Protein AF-A0A3R9PFD6-F1 (afdb_monomer_lite)

Sequence (291 aa):
MIKIRYYADDYDKQRHERKIELLNEIYNRHGIPVEITRVDPRHSPLPKFQGSIEEISEENAWKRDFSRNKDLSRNLGEAPSRVFKTRSGNLAISSAVGVVVDGILQWAALYDDGLNFLQRVLDLGESAIKEVYTSREEAKDLHEKVVREFAEAGVIPGNPKFGVIVGELSESELAKYDWDWRNFARRMVEKEIDLVMENPDRDWIIEVKPEFTSDNVEKGLGQLMLYEYLYRIKNPQKKIEKALVFAKVKITGTKFDYGKEESLKQMIEALRYYGINVWLRYGEKQFYKLT

Organism: NCBI:txid2478471

InterPro domains:
  IPR058358 Domain of unknown function DUF8045 [PF26193] (4-111)

Radius of gyration: 23.34 Å; chains: 1; bounding box: 53×50×64 Å

Secondary structure (DSSP, 8-state):
-EEEEEEEPPSSHHHHHHHHHHHHHHHHHH---EEEEESS--SSSPPP-SSEEEE--HHHHIIIIITT-HHHHHHHTS-HHHHSB-TTS-B--TT-EEEEETTEEEEEE-HHHHHHHHHHHHHHTHHHHHTT---HHHHHHHHHHHHHHHHHTTSS-SEEEEEEEE----HHHHTTS-HHHHHHHHHHH-EEEEEEEE-SSEEEEEEEESSB-HHHHHHHHHHHHHHHHHHHHH-TT-EEEEEEEES-B----SS--TTHHHHHHHHHHHHHHTTEEEEEEEETTEEEE--

Foldseek 3Di:
DKAKEAADDAPDPVLRLLLQVLRQLLCVPQVHAYEYEDQDDDDPDDPDHPHYYHYDHLVVCCVQAQPPQPLQCVLVVHHSQVQQADPVGDGNRHQKMFMADPNYTRYIDHDVVNSVLSVVCSVPPCVSVCVRGADPVRLVVLQLQQLVLQVVLPPDDADKDAFDKFFDDDPVRLVVDDPVVSVVVCVVGIDTQGIWGDDPQAIEGEDEDAEPDPVLLVVQLVRQVSRVVRVCVVVVPHHYAYEYEYAYYDDPDPPDPPCPVVVVVVSCVVCVVVRYWYWYDDDRSDIDTPD

Structure (mmCIF, N/CA/C/O backbone):
data_AF-A0A3R9PFD6-F1
#
_entry.id   AF-A0A3R9PFD6-F1
#
loop_
_atom_site.group_PDB
_atom_site.id
_atom_site.type_symbol
_atom_site.label_atom_id
_atom_site.label_alt_id
_atom_site.label_comp_id
_atom_site.label_asym_id
_atom_site.label_entity_id
_atom_site.label_seq_id
_atom_site.pdbx_PDB_ins_code
_atom_site.Cartn_x
_atom_site.Cartn_y
_atom_site.Cartn_z
_atom_site.occupancy
_atom_site.B_iso_or_equiv
_atom_site.auth_seq_id
_atom_site.auth_comp_id
_atom_site.auth_asym_id
_atom_site.auth_atom_id
_atom_site.pdbx_PDB_model_num
ATOM 1 N N . MET A 1 1 ? -3.593 7.466 -18.157 1.00 85.81 1 MET A N 1
ATOM 2 C CA . MET A 1 1 ? -2.733 6.852 -19.192 1.00 85.81 1 MET A CA 1
ATOM 3 C C . MET A 1 1 ? -1.597 6.091 -18.528 1.00 85.81 1 MET A C 1
ATOM 5 O O . MET A 1 1 ? -0.864 6.676 -17.734 1.00 85.81 1 MET A O 1
ATOM 9 N N . ILE A 1 2 ? -1.484 4.798 -18.840 1.00 93.94 2 ILE A N 1
ATOM 10 C CA . ILE A 1 2 ? -0.442 3.891 -18.340 1.00 93.94 2 ILE A CA 1
ATOM 11 C C . ILE A 1 2 ? 0.731 3.898 -19.323 1.00 93.94 2 ILE A C 1
ATOM 13 O O . ILE A 1 2 ? 0.512 3.908 -20.533 1.00 93.94 2 ILE A O 1
ATOM 17 N N . LYS A 1 3 ? 1.963 3.887 -18.812 1.00 96.62 3 LYS A N 1
ATOM 18 C CA . LYS A 1 3 ? 3.180 3.699 -19.606 1.00 96.62 3 LYS A CA 1
ATOM 19 C C . LYS A 1 3 ? 4.290 3.028 -18.811 1.00 96.62 3 LYS A C 1
ATOM 21 O O . LYS A 1 3 ? 4.288 3.059 -17.580 1.00 96.62 3 LYS A O 1
ATOM 26 N N . ILE A 1 4 ? 5.244 2.441 -19.523 1.00 98.06 4 ILE A N 1
ATOM 27 C CA . ILE A 1 4 ? 6.432 1.824 -18.932 1.00 98.06 4 ILE A CA 1
ATOM 28 C C . ILE A 1 4 ? 7.627 2.743 -19.139 1.00 98.06 4 ILE A C 1
ATOM 30 O O . ILE A 1 4 ? 7.921 3.149 -20.261 1.00 98.06 4 ILE A O 1
ATOM 34 N N . ARG A 1 5 ? 8.331 3.051 -18.053 1.00 98.31 5 ARG A N 1
ATOM 35 C CA . ARG A 1 5 ? 9.527 3.890 -18.062 1.00 98.31 5 ARG A CA 1
ATOM 36 C C . ARG A 1 5 ? 10.748 3.068 -17.700 1.00 98.31 5 ARG A C 1
ATOM 38 O O . ARG A 1 5 ? 10.746 2.371 -16.689 1.00 98.31 5 ARG A O 1
ATOM 45 N N . TYR A 1 6 ? 11.808 3.207 -18.479 1.00 98.00 6 TYR A N 1
ATOM 46 C CA . TYR A 1 6 ? 13.117 2.664 -18.151 1.00 98.00 6 TYR A CA 1
ATOM 47 C C . TYR A 1 6 ? 14.089 3.785 -17.775 1.00 98.00 6 TYR A C 1
ATOM 49 O O . TYR A 1 6 ? 14.343 4.693 -18.561 1.00 98.00 6 TYR A O 1
ATOM 57 N N . TYR A 1 7 ? 14.624 3.713 -16.558 1.00 97.62 7 TYR A N 1
ATOM 58 C CA . TYR A 1 7 ? 15.656 4.599 -16.033 1.00 97.62 7 TYR A CA 1
ATOM 59 C C . TYR A 1 7 ? 17.031 4.070 -16.447 1.00 97.62 7 TYR A C 1
ATOM 61 O O . TYR A 1 7 ? 17.607 3.175 -15.823 1.00 97.62 7 TYR A O 1
ATOM 69 N N . ALA A 1 8 ? 17.523 4.600 -17.556 1.00 95.19 8 ALA A N 1
ATOM 70 C CA . ALA A 1 8 ? 18.715 4.140 -18.246 1.00 95.19 8 ALA A CA 1
ATOM 71 C C . ALA A 1 8 ? 19.964 4.954 -17.835 1.00 95.19 8 ALA A C 1
ATOM 73 O O . ALA A 1 8 ? 19.855 6.073 -17.364 1.00 95.19 8 ALA A O 1
ATOM 74 N N . ASP A 1 9 ? 21.183 4.458 -17.969 1.00 93.44 9 ASP A N 1
ATOM 75 C CA . ASP A 1 9 ? 21.528 3.170 -18.551 1.00 93.44 9 A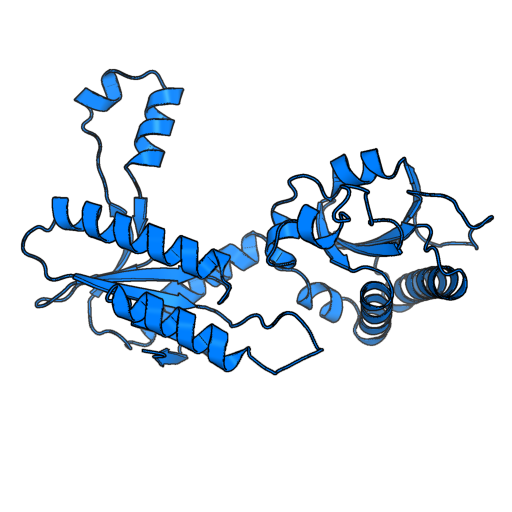SP A CA 1
ATOM 76 C C . ASP A 1 9 ? 21.761 2.111 -17.461 1.00 93.44 9 ASP A C 1
ATOM 78 O O . ASP A 1 9 ? 22.056 2.423 -16.310 1.00 93.44 9 ASP A O 1
ATOM 82 N N . ASP A 1 10 ? 21.617 0.829 -17.800 1.00 92.25 10 ASP A N 1
ATOM 83 C CA . ASP A 1 10 ? 22.028 -0.254 -16.899 1.00 92.25 10 ASP A CA 1
ATOM 84 C C . ASP A 1 10 ? 23.560 -0.343 -16.892 1.00 92.25 10 ASP A C 1
ATOM 86 O O . ASP A 1 10 ? 24.201 -0.068 -17.906 1.00 92.25 10 ASP A O 1
ATOM 90 N N . TYR A 1 11 ? 24.161 -0.758 -15.778 1.00 90.62 11 TYR A N 1
ATOM 91 C CA . TYR A 1 11 ? 25.598 -1.042 -15.744 1.00 90.62 11 TYR A CA 1
ATOM 92 C C . TYR A 1 11 ? 25.959 -2.233 -16.632 1.00 90.62 11 TYR A C 1
ATOM 94 O O . TYR A 1 11 ? 27.004 -2.229 -17.280 1.00 90.62 11 TYR A O 1
ATOM 102 N N . ASP A 1 12 ? 25.087 -3.243 -16.672 1.00 93.12 12 ASP A N 1
ATOM 103 C CA . ASP A 1 12 ? 25.279 -4.404 -17.530 1.00 93.12 12 ASP A CA 1
ATOM 104 C C . ASP A 1 12 ? 24.755 -4.111 -18.939 1.00 93.12 12 ASP A C 1
ATOM 106 O O . ASP A 1 12 ? 23.564 -3.858 -19.138 1.00 93.12 12 ASP A O 1
ATOM 110 N N . LYS A 1 13 ? 25.657 -4.143 -19.924 1.00 92.12 13 LYS A N 1
ATOM 111 C CA . LYS A 1 13 ? 25.336 -3.801 -21.312 1.00 92.12 13 LYS A CA 1
ATOM 112 C C . LYS A 1 13 ? 24.311 -4.759 -21.930 1.00 92.12 13 LYS A C 1
ATOM 114 O O . LYS A 1 13 ? 23.408 -4.299 -22.619 1.00 92.12 13 LYS A O 1
ATOM 119 N N . GLN A 1 14 ? 24.405 -6.062 -21.659 1.00 93.06 14 GLN A N 1
ATOM 120 C CA . GLN A 1 14 ? 23.480 -7.045 -22.236 1.00 93.06 14 GLN A CA 1
ATOM 121 C C . GLN A 1 14 ? 22.067 -6.854 -21.680 1.00 93.06 14 GLN A C 1
ATOM 123 O O . GLN A 1 14 ? 21.091 -6.843 -22.428 1.00 93.06 14 GLN A O 1
ATOM 128 N N . ARG A 1 15 ? 21.943 -6.628 -20.369 1.00 94.94 15 ARG A N 1
ATOM 129 C CA . ARG A 1 15 ? 20.663 -6.318 -19.727 1.00 94.94 15 ARG A CA 1
ATOM 130 C C . ARG A 1 15 ? 20.104 -4.977 -20.190 1.00 94.94 15 ARG A C 1
ATOM 132 O O . ARG A 1 15 ? 18.894 -4.872 -20.379 1.00 94.94 15 ARG A O 1
ATOM 139 N N . HIS A 1 16 ? 20.952 -3.967 -20.380 1.00 95.19 16 HIS A N 1
ATOM 140 C CA . HIS A 1 16 ? 20.553 -2.679 -20.949 1.00 95.19 16 HIS A CA 1
ATOM 141 C C . HIS A 1 16 ? 19.924 -2.851 -22.337 1.00 95.19 16 HIS A C 1
ATOM 143 O O . HIS A 1 16 ? 18.788 -2.428 -22.554 1.00 95.19 16 HIS A O 1
ATOM 149 N N . GLU A 1 17 ? 20.639 -3.513 -23.248 1.00 94.38 17 GLU A N 1
ATOM 150 C CA . GLU A 1 17 ? 20.186 -3.773 -24.618 1.00 94.38 17 GLU A CA 1
ATOM 151 C C . GLU A 1 17 ? 18.885 -4.579 -24.612 1.00 94.38 17 GLU A C 1
ATOM 153 O O . GLU A 1 17 ? 17.902 -4.172 -25.235 1.00 94.38 17 GLU A O 1
ATOM 158 N N . ARG A 1 18 ? 18.815 -5.641 -23.799 1.00 96.19 18 ARG A N 1
ATOM 159 C CA . ARG A 1 18 ? 17.613 -6.472 -23.699 1.00 96.19 18 ARG A CA 1
ATOM 160 C C . ARG A 1 18 ? 16.397 -5.707 -23.172 1.00 96.19 18 ARG A C 1
ATOM 162 O O . ARG A 1 18 ? 15.286 -5.929 -23.648 1.00 96.19 18 ARG A O 1
ATOM 169 N N . LYS A 1 19 ? 16.572 -4.792 -22.211 1.00 96.56 19 LYS A N 1
ATOM 170 C CA . LYS A 1 19 ? 15.473 -3.931 -21.733 1.00 96.56 19 LYS A 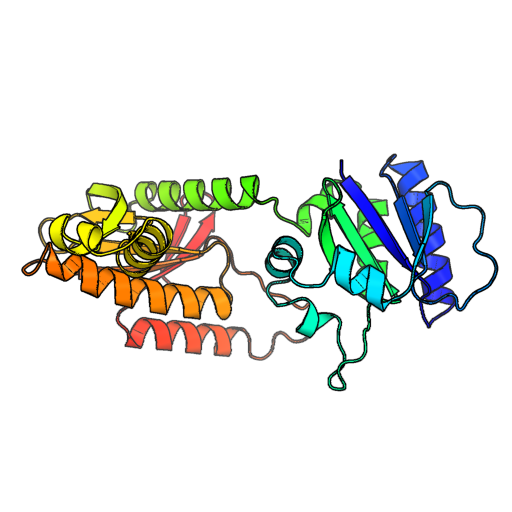CA 1
ATOM 171 C C . LYS A 1 19 ? 14.936 -3.045 -22.855 1.00 96.56 19 LYS A C 1
ATOM 173 O O . LYS A 1 19 ? 13.723 -2.918 -22.989 1.00 96.56 19 LYS A O 1
ATOM 178 N N . ILE A 1 20 ? 15.812 -2.467 -23.675 1.00 95.81 20 ILE A N 1
ATOM 179 C CA . ILE A 1 20 ? 15.406 -1.609 -24.798 1.00 95.81 20 ILE A CA 1
ATOM 180 C C . ILE A 1 20 ? 14.669 -2.413 -25.873 1.00 95.81 20 ILE A C 1
ATOM 182 O O . ILE A 1 20 ? 13.631 -1.966 -26.363 1.00 95.81 20 ILE A O 1
ATOM 186 N N . GLU A 1 21 ? 15.169 -3.604 -26.211 1.00 95.62 21 GLU A N 1
ATOM 187 C CA . GLU A 1 21 ? 14.491 -4.530 -27.125 1.00 95.62 21 GLU A CA 1
ATOM 188 C C . GLU A 1 21 ? 13.075 -4.846 -26.643 1.00 95.62 21 GLU A C 1
ATOM 190 O O . GLU A 1 21 ? 12.112 -4.629 -27.378 1.00 95.62 21 GLU A O 1
ATOM 195 N N . LEU A 1 22 ? 12.937 -5.270 -25.383 1.00 97.75 22 LEU A N 1
ATOM 196 C CA . LEU A 1 22 ? 11.643 -5.617 -24.803 1.00 97.75 22 LEU A CA 1
ATOM 197 C C . LEU A 1 22 ? 10.668 -4.440 -24.805 1.00 97.75 22 LEU A C 1
ATOM 199 O O . LEU A 1 22 ? 9.499 -4.632 -25.120 1.00 97.75 22 LEU A O 1
ATOM 203 N N . LEU A 1 23 ? 11.117 -3.221 -24.500 1.00 97.62 23 LEU A N 1
ATOM 204 C CA . LEU A 1 23 ? 10.249 -2.040 -24.559 1.00 97.62 23 LEU A CA 1
ATOM 205 C C . LEU A 1 23 ? 9.716 -1.795 -25.978 1.00 97.62 23 LEU A C 1
ATOM 207 O O . LEU A 1 23 ? 8.527 -1.529 -26.147 1.00 97.62 23 LEU A O 1
ATOM 211 N N . ASN A 1 24 ? 10.569 -1.915 -26.998 1.00 96.00 24 ASN A N 1
ATOM 212 C CA . ASN A 1 24 ? 10.139 -1.804 -28.392 1.00 96.00 24 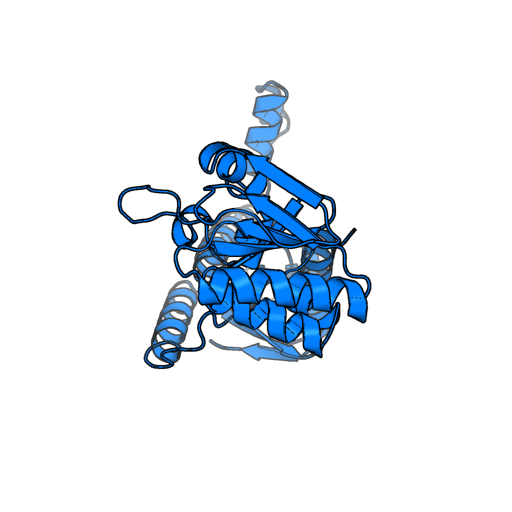ASN A CA 1
ATOM 213 C C . ASN A 1 24 ? 9.158 -2.927 -28.769 1.00 96.00 24 ASN A C 1
ATOM 215 O O . ASN A 1 24 ? 8.144 -2.664 -29.415 1.00 96.00 24 ASN A O 1
ATOM 219 N N . GLU A 1 25 ? 9.430 -4.169 -28.362 1.00 97.06 25 GLU A N 1
ATOM 220 C CA . GLU A 1 25 ? 8.533 -5.304 -28.602 1.00 97.06 25 GLU A CA 1
ATOM 221 C C . GLU A 1 25 ? 7.167 -5.108 -27.923 1.00 97.06 25 GLU A C 1
ATOM 223 O O . GLU A 1 25 ? 6.136 -5.338 -28.554 1.00 97.06 25 GLU A O 1
ATOM 228 N N . ILE A 1 26 ? 7.144 -4.626 -26.676 1.00 97.38 26 ILE A N 1
ATOM 229 C CA . ILE A 1 26 ? 5.921 -4.319 -25.920 1.00 97.38 26 ILE A CA 1
ATOM 230 C C . ILE A 1 26 ? 5.105 -3.237 -26.628 1.00 97.38 26 ILE A C 1
ATOM 232 O O . ILE A 1 26 ? 3.899 -3.409 -26.812 1.00 97.38 26 ILE A O 1
ATOM 236 N N . TYR A 1 27 ? 5.753 -2.151 -27.058 1.00 96.75 27 TYR A N 1
ATOM 237 C CA . TYR A 1 27 ? 5.087 -1.086 -27.804 1.00 96.75 27 TYR A CA 1
ATOM 238 C C . TYR A 1 27 ? 4.464 -1.620 -29.097 1.00 96.75 27 TYR A C 1
ATOM 240 O O . TYR A 1 27 ? 3.284 -1.406 -29.355 1.00 96.75 27 TYR A O 1
ATOM 248 N N . ASN A 1 28 ? 5.234 -2.373 -29.884 1.00 96.19 28 ASN A N 1
ATOM 249 C CA . ASN A 1 28 ? 4.775 -2.893 -31.171 1.00 96.19 28 ASN A CA 1
ATOM 250 C C . ASN A 1 28 ? 3.659 -3.936 -31.028 1.00 96.19 28 ASN A C 1
ATOM 252 O O . ASN A 1 28 ? 2.758 -3.984 -31.862 1.00 96.19 28 ASN A O 1
ATOM 256 N N . ARG A 1 29 ? 3.728 -4.795 -30.004 1.00 96.94 29 ARG A N 1
ATOM 257 C CA . ARG A 1 29 ? 2.778 -5.899 -29.814 1.00 96.94 29 ARG A CA 1
ATOM 258 C C . ARG A 1 29 ? 1.481 -5.449 -29.152 1.00 96.94 29 ARG A C 1
ATOM 260 O O . ARG A 1 29 ? 0.415 -5.892 -29.564 1.00 96.94 29 ARG A O 1
ATOM 267 N N . HIS A 1 30 ? 1.577 -4.603 -28.129 1.00 95.69 30 HIS A N 1
ATOM 268 C CA . HIS A 1 30 ? 0.448 -4.267 -27.256 1.00 95.69 30 HIS A CA 1
ATOM 269 C C . HIS A 1 30 ? 0.005 -2.807 -27.363 1.00 95.69 30 HIS A C 1
ATOM 271 O O . HIS A 1 30 ? -1.002 -2.439 -26.768 1.00 95.69 30 HIS A O 1
ATOM 277 N N . GLY A 1 31 ? 0.750 -1.953 -28.072 1.00 95.31 31 GLY A N 1
ATOM 278 C CA . GLY A 1 31 ? 0.477 -0.513 -28.127 1.00 95.31 31 GLY A CA 1
ATOM 279 C C . GLY A 1 31 ? 0.695 0.209 -26.793 1.00 95.31 31 GLY A C 1
ATOM 280 O O . GLY A 1 31 ? 0.289 1.360 -26.646 1.00 95.31 31 GLY A O 1
ATOM 281 N N . ILE A 1 32 ? 1.319 -0.452 -25.811 1.00 96.06 32 ILE A N 1
ATOM 282 C CA . ILE A 1 32 ? 1.575 0.117 -24.486 1.00 96.06 32 ILE A CA 1
ATOM 283 C C . ILE A 1 32 ? 2.666 1.186 -24.633 1.00 96.06 32 ILE A C 1
ATOM 285 O O . ILE A 1 32 ? 3.761 0.862 -25.102 1.00 96.06 32 ILE A O 1
ATOM 289 N N . PRO A 1 33 ? 2.420 2.449 -24.236 1.00 97.50 33 PRO A N 1
ATOM 290 C CA . PRO A 1 33 ? 3.423 3.497 -24.355 1.00 97.50 33 PRO A CA 1
ATOM 291 C C . PRO A 1 33 ? 4.666 3.190 -23.514 1.00 97.50 33 PRO A C 1
ATOM 293 O O . PRO A 1 33 ? 4.573 2.751 -22.363 1.00 97.50 33 PRO A O 1
ATOM 296 N N . VAL A 1 34 ? 5.835 3.465 -24.086 1.00 97.62 34 VAL A N 1
ATOM 297 C CA . VAL A 1 34 ? 7.139 3.243 -23.457 1.00 97.62 34 VAL A CA 1
ATOM 298 C C . VAL A 1 34 ? 7.978 4.514 -23.503 1.00 97.62 34 VAL A C 1
ATOM 300 O O . VAL A 1 34 ? 7.863 5.311 -24.433 1.00 97.62 34 VAL A O 1
ATOM 303 N N . GLU A 1 35 ? 8.827 4.716 -22.504 1.00 97.12 35 GLU A N 1
ATOM 304 C CA . GLU A 1 35 ? 9.753 5.845 -22.456 1.00 97.12 35 GLU A CA 1
ATOM 305 C C . GLU A 1 35 ? 11.076 5.466 -21.785 1.00 97.12 35 GLU A C 1
ATOM 307 O O . GLU A 1 35 ? 11.131 4.580 -20.928 1.00 97.12 35 GLU A O 1
ATOM 312 N N . ILE A 1 36 ? 12.146 6.153 -22.176 1.00 97.12 36 ILE A N 1
ATOM 313 C CA . ILE A 1 36 ? 13.474 6.016 -21.583 1.00 97.12 36 ILE A CA 1
ATOM 314 C C . ILE A 1 36 ? 13.853 7.348 -20.944 1.00 97.12 36 ILE A C 1
ATOM 316 O O . ILE A 1 36 ? 13.926 8.374 -21.615 1.00 97.12 36 ILE A O 1
ATOM 320 N N . THR A 1 37 ? 14.141 7.310 -19.649 1.00 96.38 37 THR A N 1
ATOM 321 C CA . THR A 1 37 ? 14.746 8.413 -18.907 1.00 96.38 37 THR A CA 1
ATOM 322 C C . THR A 1 37 ? 16.211 8.063 -18.690 1.00 96.38 37 THR A C 1
ATOM 324 O O . THR A 1 37 ? 16.531 7.249 -17.825 1.00 96.38 37 THR A O 1
ATOM 327 N N . ARG A 1 38 ? 17.118 8.643 -19.476 1.00 94.25 38 ARG A N 1
ATOM 328 C CA . ARG A 1 38 ? 18.559 8.440 -19.304 1.00 94.25 38 ARG A CA 1
ATOM 329 C C . ARG A 1 38 ? 19.053 9.293 -18.140 1.00 94.25 38 ARG A C 1
ATOM 331 O O . ARG A 1 38 ? 19.209 10.502 -18.276 1.00 94.25 38 ARG A O 1
ATOM 338 N N . VAL A 1 39 ? 19.235 8.643 -16.996 1.00 93.56 39 VAL A N 1
ATOM 339 C CA . VAL A 1 39 ? 19.708 9.201 -15.726 1.00 93.56 39 VAL A CA 1
ATOM 340 C C . VAL A 1 39 ? 21.223 9.173 -15.560 1.00 93.56 39 VAL A C 1
ATOM 342 O O . VAL A 1 39 ? 21.781 10.026 -14.870 1.00 93.56 39 VAL A O 1
ATOM 345 N N . ASP A 1 40 ? 21.874 8.195 -16.189 1.00 85.88 40 ASP A N 1
ATOM 346 C CA . ASP A 1 40 ? 23.329 8.075 -16.257 1.00 85.88 40 ASP A CA 1
ATOM 347 C C . ASP A 1 40 ? 23.717 7.443 -17.607 1.00 85.88 40 ASP A C 1
ATOM 349 O O . ASP A 1 40 ? 23.662 6.214 -17.750 1.00 85.88 40 ASP A O 1
ATOM 353 N N . PRO A 1 41 ? 24.002 8.267 -18.635 1.00 86.00 41 PRO A N 1
ATOM 354 C CA . PRO A 1 41 ? 24.399 7.799 -19.959 1.00 86.00 41 PRO A CA 1
ATOM 355 C C . PRO A 1 41 ? 25.752 7.076 -19.915 1.00 86.00 41 PRO A C 1
ATOM 357 O O . PRO A 1 41 ? 26.797 7.687 -19.697 1.00 86.00 41 PRO A O 1
ATOM 360 N N . ARG A 1 42 ? 25.743 5.766 -20.169 1.00 86.50 42 ARG A N 1
ATOM 361 C CA . ARG A 1 42 ? 26.939 4.901 -20.146 1.00 86.50 42 ARG A CA 1
ATOM 362 C C . ARG A 1 42 ? 27.179 4.217 -21.481 1.00 86.50 42 ARG A C 1
ATOM 364 O O . ARG A 1 42 ? 28.326 3.994 -21.862 1.00 86.50 42 ARG A O 1
ATOM 371 N N . HIS A 1 43 ? 26.108 3.921 -22.209 1.00 83.56 43 HIS A N 1
ATOM 372 C CA . HIS A 1 43 ? 26.159 3.233 -23.492 1.00 83.56 43 HIS A CA 1
ATOM 373 C C . HIS A 1 43 ? 25.755 4.209 -24.598 1.00 83.56 43 HIS A C 1
ATOM 375 O O . HIS A 1 43 ? 24.773 4.937 -24.483 1.00 83.56 43 HIS A O 1
ATOM 381 N N . SER A 1 44 ? 26.539 4.288 -25.673 1.00 71.06 44 SER A N 1
ATOM 382 C CA . SER A 1 44 ? 26.277 5.204 -26.792 1.00 71.06 44 SER A CA 1
ATOM 383 C C . SER A 1 44 ? 26.308 4.472 -28.132 1.00 71.06 44 SER A C 1
ATOM 385 O O . SER A 1 44 ? 27.208 3.650 -28.320 1.00 71.06 44 SER A O 1
ATOM 387 N N . PRO A 1 45 ? 25.449 4.842 -29.107 1.00 72.75 45 PRO A N 1
ATOM 388 C CA . PRO A 1 45 ? 24.126 5.479 -28.994 1.00 72.75 45 PRO A CA 1
ATOM 389 C C . PRO A 1 45 ? 22.997 4.449 -28.773 1.00 72.75 45 PRO A C 1
ATOM 391 O O . PRO A 1 45 ? 23.147 3.275 -29.111 1.00 72.75 45 PRO A O 1
ATOM 394 N N . LEU A 1 46 ? 21.848 4.891 -28.242 1.00 76.00 46 LEU A N 1
ATOM 395 C CA . LEU A 1 46 ? 20.657 4.037 -28.144 1.00 76.00 46 LEU A CA 1
ATOM 396 C C . LEU A 1 46 ? 20.144 3.663 -29.550 1.00 76.00 46 LEU A C 1
ATOM 398 O O . LEU A 1 46 ? 20.173 4.508 -30.453 1.00 76.00 46 LEU A O 1
ATOM 402 N N . PRO A 1 47 ? 19.656 2.425 -29.759 1.00 74.56 47 PRO A N 1
ATOM 403 C CA . PRO A 1 47 ? 19.054 2.032 -31.027 1.00 74.56 47 PRO A CA 1
ATOM 404 C C . PRO A 1 47 ? 17.763 2.821 -31.285 1.00 74.56 47 PRO A C 1
ATOM 406 O O . PRO A 1 47 ? 17.217 3.476 -30.395 1.00 74.56 47 PRO A O 1
ATOM 409 N N . LYS A 1 48 ? 17.241 2.737 -32.516 1.00 79.50 48 LYS A N 1
ATOM 410 C CA . LYS A 1 48 ? 15.959 3.360 -32.871 1.00 79.50 48 LYS A CA 1
ATOM 411 C C . LYS A 1 48 ? 14.865 2.863 -31.913 1.00 79.50 48 LYS A C 1
ATOM 413 O O . LYS A 1 48 ? 14.559 1.672 -31.871 1.00 79.50 48 LYS A O 1
ATOM 418 N N . PHE A 1 49 ? 14.294 3.787 -31.151 1.00 86.19 49 PHE A N 1
ATOM 419 C CA . PHE A 1 49 ? 13.298 3.528 -30.117 1.00 86.19 49 PHE A CA 1
ATOM 420 C C . PHE A 1 49 ? 11.989 4.220 -30.494 1.00 86.19 49 PHE A C 1
ATOM 422 O O . PHE A 1 49 ? 12.012 5.362 -30.950 1.00 86.19 49 PHE A O 1
ATOM 429 N N . GLN A 1 50 ? 10.864 3.517 -30.356 1.00 86.19 50 GLN A N 1
ATOM 430 C CA . GLN A 1 50 ? 9.548 4.045 -30.752 1.00 86.19 50 GLN A CA 1
ATOM 431 C C . GLN A 1 50 ? 8.942 4.996 -29.709 1.00 86.19 50 GLN A C 1
ATOM 433 O O . GLN A 1 50 ? 8.057 5.786 -30.030 1.00 86.19 50 GLN A O 1
ATOM 438 N N . GLY A 1 51 ? 9.405 4.919 -28.461 1.00 89.06 51 GLY A N 1
ATOM 439 C CA . GLY A 1 51 ? 8.969 5.797 -27.382 1.00 89.06 51 GLY A CA 1
ATOM 440 C C . GLY A 1 51 ? 9.753 7.106 -27.292 1.00 89.06 51 GLY A C 1
ATOM 441 O O . GLY A 1 51 ? 10.636 7.398 -28.098 1.00 89.06 51 GLY A O 1
ATOM 442 N N . SER A 1 52 ? 9.461 7.893 -26.258 1.00 92.19 52 SER A N 1
ATOM 443 C CA . SER A 1 52 ? 10.222 9.108 -25.957 1.00 92.19 52 SER A CA 1
ATOM 444 C C . SER A 1 52 ? 11.511 8.790 -25.205 1.00 92.19 52 SER A C 1
ATOM 446 O O . SER A 1 52 ? 11.524 7.940 -24.314 1.00 92.19 52 SER A O 1
ATOM 448 N N . ILE A 1 53 ? 12.574 9.524 -25.526 1.00 93.81 53 ILE A N 1
ATOM 449 C CA . ILE A 1 53 ? 13.834 9.508 -24.784 1.00 93.81 53 ILE A CA 1
ATOM 450 C C . ILE A 1 53 ? 14.030 10.899 -24.191 1.00 93.81 53 ILE A C 1
ATOM 452 O O . ILE A 1 53 ? 13.980 11.894 -24.912 1.00 93.81 53 ILE A O 1
ATOM 456 N N . GLU A 1 54 ? 14.257 10.962 -22.888 1.00 93.88 54 GLU A N 1
ATOM 457 C CA . GLU A 1 54 ? 14.710 12.168 -22.200 1.00 93.88 54 GLU A CA 1
ATOM 458 C C . GLU A 1 54 ? 16.042 11.889 -21.502 1.00 93.88 54 GLU A C 1
ATOM 460 O O . GLU A 1 54 ? 16.291 10.769 -21.056 1.00 93.88 54 GLU A O 1
ATOM 465 N N . GLU A 1 55 ? 16.885 12.909 -21.381 1.00 94.25 55 GLU A N 1
ATOM 466 C CA . GLU A 1 55 ? 18.086 12.860 -20.549 1.00 94.25 55 GLU A CA 1
ATOM 467 C C . GLU A 1 55 ? 17.907 13.817 -19.370 1.00 94.25 55 GLU A C 1
ATOM 469 O O . GLU A 1 55 ? 17.496 14.967 -19.532 1.00 94.25 55 GLU A O 1
ATOM 474 N N . ILE A 1 56 ? 18.180 13.334 -18.164 1.00 95.19 56 ILE A N 1
ATOM 475 C CA . ILE A 1 56 ? 18.031 14.090 -16.919 1.00 95.19 56 ILE A CA 1
ATOM 476 C C . ILE A 1 56 ? 19.051 13.558 -15.915 1.00 95.19 56 ILE A C 1
ATOM 478 O O . ILE A 1 56 ? 19.446 12.408 -16.005 1.00 95.19 56 ILE A O 1
ATOM 482 N N . SER A 1 57 ? 19.496 14.343 -14.935 1.00 93.88 57 SER A N 1
ATOM 483 C CA . SER A 1 57 ? 20.381 13.787 -13.904 1.00 93.88 57 SER A CA 1
ATOM 484 C C . SER A 1 57 ? 19.649 12.778 -13.011 1.00 93.88 57 SER A C 1
ATOM 486 O O . SER A 1 57 ? 18.455 12.932 -12.728 1.00 93.88 57 SER A O 1
ATOM 488 N N . GLU A 1 58 ? 20.381 11.788 -12.493 1.00 94.19 58 GLU A N 1
ATOM 489 C CA . GLU A 1 58 ? 19.854 10.813 -11.529 1.00 94.19 58 GLU A CA 1
ATOM 490 C C . GLU A 1 58 ? 19.193 11.487 -10.314 1.00 94.19 58 GLU A C 1
ATOM 492 O O . GLU A 1 58 ? 18.115 11.087 -9.874 1.00 94.19 58 GLU A O 1
ATOM 497 N N . GLU A 1 59 ? 19.769 12.585 -9.822 1.00 95.00 59 GLU A N 1
ATOM 498 C CA . GLU A 1 59 ? 19.200 13.349 -8.711 1.00 95.00 59 GLU A CA 1
ATOM 499 C C . GLU A 1 59 ? 17.852 14.002 -9.061 1.00 95.00 59 GLU A C 1
ATOM 501 O O . GLU A 1 59 ? 16.927 14.018 -8.242 1.00 95.00 59 GLU A O 1
ATOM 506 N N . ASN A 1 60 ? 17.712 14.533 -10.274 1.00 96.62 60 ASN A N 1
ATOM 507 C CA . ASN A 1 60 ? 16.473 15.172 -10.701 1.00 96.62 60 ASN A CA 1
ATOM 508 C C . ASN A 1 60 ? 15.382 14.135 -10.999 1.00 96.62 60 ASN A C 1
ATOM 510 O O . ASN A 1 60 ? 14.237 14.342 -10.594 1.00 96.62 60 ASN A O 1
ATOM 514 N N . ALA A 1 61 ? 15.728 12.990 -11.599 1.00 96.62 61 ALA A N 1
ATOM 515 C CA . ALA A 1 61 ? 14.806 11.860 -11.727 1.00 96.62 61 ALA A CA 1
ATOM 516 C C . ALA A 1 61 ? 14.351 11.344 -10.353 1.00 96.62 61 ALA A C 1
ATOM 518 O O . ALA A 1 61 ? 13.157 11.127 -10.134 1.00 96.62 61 ALA A O 1
ATOM 519 N N . TRP A 1 62 ? 15.272 11.236 -9.388 1.00 96.00 62 TRP A N 1
ATOM 520 C CA . TRP A 1 62 ? 14.943 10.889 -8.007 1.00 96.00 62 TRP A CA 1
ATOM 521 C C . TRP A 1 62 ? 13.942 11.868 -7.394 1.00 96.00 62 TRP A C 1
ATOM 523 O O . TRP A 1 62 ? 12.924 11.446 -6.847 1.00 96.00 62 TRP A O 1
ATOM 533 N N . LYS A 1 63 ? 14.213 13.175 -7.477 1.00 94.94 63 LYS A N 1
ATOM 534 C CA . LYS A 1 63 ? 13.329 14.215 -6.928 1.00 94.94 63 LYS A CA 1
ATOM 535 C C . LYS A 1 63 ? 11.944 14.195 -7.573 1.00 94.94 63 LYS A C 1
ATOM 537 O O . LYS A 1 63 ? 10.967 14.367 -6.852 1.00 94.94 63 LYS A O 1
ATOM 542 N N . ARG A 1 64 ? 11.878 13.987 -8.891 1.00 95.94 64 ARG A N 1
ATOM 543 C CA . ARG A 1 64 ? 10.634 13.969 -9.668 1.00 95.94 64 ARG A CA 1
ATOM 544 C C . ARG A 1 64 ? 9.776 12.746 -9.355 1.00 95.94 64 ARG A C 1
ATOM 546 O O . ARG A 1 64 ? 8.589 12.896 -9.091 1.00 95.94 64 ARG A O 1
ATOM 553 N N . ASP A 1 65 ? 10.376 11.556 -9.380 1.00 96.44 65 ASP A N 1
ATOM 554 C CA . ASP A 1 65 ? 9.608 10.310 -9.469 1.00 96.44 65 ASP A CA 1
ATOM 555 C C . ASP A 1 65 ? 9.654 9.448 -8.199 1.00 96.44 65 ASP A C 1
ATOM 557 O O . ASP A 1 65 ? 8.693 8.738 -7.910 1.00 96.44 65 ASP A O 1
ATOM 561 N N . PHE A 1 66 ? 10.743 9.486 -7.426 1.00 96.25 66 PHE A N 1
ATOM 562 C CA . PHE A 1 66 ? 10.964 8.552 -6.310 1.00 96.25 66 PHE A CA 1
ATOM 563 C C . PHE A 1 66 ? 10.803 9.215 -4.939 1.00 96.25 66 PHE A C 1
ATOM 565 O O . PHE A 1 66 ? 10.227 8.644 -4.008 1.00 96.25 66 PHE A O 1
ATOM 572 N N . SER A 1 67 ? 11.323 10.430 -4.787 1.00 91.88 67 SER A N 1
ATOM 573 C CA . SER A 1 67 ? 11.349 11.149 -3.518 1.00 91.88 67 SER A CA 1
ATOM 574 C C . SER A 1 67 ? 9.937 11.473 -3.044 1.00 91.88 67 SER A C 1
ATOM 576 O O . SER A 1 67 ? 9.171 12.128 -3.743 1.00 91.88 67 SER A O 1
ATOM 578 N N . ARG A 1 68 ? 9.594 11.047 -1.820 1.00 85.50 68 ARG A N 1
ATOM 579 C CA . ARG A 1 68 ? 8.282 11.304 -1.188 1.00 85.50 68 ARG A CA 1
ATOM 580 C C . ARG A 1 68 ? 7.082 10.810 -2.016 1.00 85.50 68 ARG A C 1
ATOM 582 O O . ARG A 1 68 ? 5.955 11.244 -1.772 1.00 85.50 68 ARG A O 1
ATOM 589 N N . ASN A 1 69 ? 7.296 9.876 -2.942 1.00 88.50 69 ASN A N 1
ATOM 590 C CA . ASN A 1 69 ? 6.229 9.306 -3.749 1.00 88.50 69 ASN A CA 1
ATOM 591 C C . ASN A 1 69 ? 5.438 8.268 -2.934 1.00 88.50 69 ASN A C 1
ATOM 593 O O . ASN A 1 69 ? 5.871 7.134 -2.738 1.00 88.50 69 ASN A O 1
ATOM 597 N N . LYS A 1 70 ? 4.268 8.677 -2.429 1.00 85.31 70 LYS A N 1
ATOM 598 C CA . LYS A 1 70 ? 3.398 7.832 -1.593 1.00 85.31 70 LYS A CA 1
ATOM 599 C C . LYS A 1 70 ? 2.785 6.659 -2.354 1.00 85.31 70 LYS A C 1
ATOM 601 O O . LYS A 1 70 ? 2.482 5.647 -1.730 1.00 85.31 70 LYS A O 1
ATOM 606 N N . ASP A 1 71 ? 2.563 6.812 -3.654 1.00 87.75 71 ASP A N 1
ATOM 607 C CA . ASP A 1 71 ? 1.983 5.764 -4.488 1.00 87.75 71 ASP A CA 1
ATOM 608 C C . ASP A 1 71 ? 3.008 4.656 -4.728 1.00 87.75 71 ASP A C 1
ATOM 610 O O . ASP A 1 71 ? 2.735 3.494 -4.430 1.00 87.75 71 ASP A O 1
ATOM 614 N N . LEU A 1 72 ? 4.236 5.039 -5.082 1.00 90.38 72 LEU A N 1
ATOM 615 C CA . LEU A 1 72 ? 5.364 4.118 -5.151 1.00 90.38 72 LEU A CA 1
ATOM 616 C C . LEU A 1 72 ? 5.610 3.411 -3.808 1.00 90.38 72 LEU A C 1
ATOM 618 O O . LEU A 1 72 ? 5.687 2.187 -3.778 1.00 90.38 72 LEU A O 1
ATOM 622 N N . SER A 1 73 ? 5.660 4.145 -2.686 1.00 84.25 73 SER A N 1
ATOM 623 C CA . SER A 1 73 ? 5.840 3.536 -1.354 1.00 84.25 73 SER A CA 1
ATOM 624 C C . SER A 1 73 ? 4.784 2.472 -1.045 1.00 84.25 73 SER A C 1
ATOM 626 O O . SER A 1 73 ? 5.103 1.409 -0.518 1.00 84.25 73 SER A O 1
ATOM 628 N N . ARG A 1 74 ? 3.515 2.749 -1.374 1.00 83.25 74 ARG A N 1
ATOM 629 C CA . ARG A 1 74 ? 2.399 1.822 -1.142 1.00 83.25 74 ARG A CA 1
ATOM 630 C C . ARG A 1 74 ? 2.582 0.537 -1.942 1.00 83.25 74 ARG A C 1
ATOM 632 O O . ARG A 1 74 ? 2.466 -0.550 -1.388 1.00 83.25 74 ARG A O 1
ATOM 639 N N . ASN A 1 75 ? 2.893 0.665 -3.228 1.00 81.62 75 ASN A N 1
ATOM 640 C CA . ASN A 1 75 ? 2.990 -0.484 -4.123 1.00 81.62 75 ASN A CA 1
ATOM 641 C C . ASN A 1 75 ? 4.280 -1.292 -3.910 1.00 81.62 75 ASN A C 1
ATOM 643 O O . ASN A 1 75 ? 4.289 -2.497 -4.160 1.00 81.62 75 ASN A O 1
ATOM 647 N N . LEU A 1 76 ? 5.340 -0.684 -3.369 1.00 81.62 76 LEU A N 1
ATOM 648 C CA . LEU A 1 76 ? 6.534 -1.405 -2.910 1.00 81.62 76 LEU A CA 1
ATOM 649 C C . LEU A 1 76 ? 6.313 -2.096 -1.558 1.00 81.62 76 LEU A C 1
ATOM 651 O O . LEU A 1 76 ? 6.806 -3.199 -1.351 1.00 81.62 76 LEU A O 1
ATOM 655 N N . GLY A 1 77 ? 5.531 -1.488 -0.661 1.00 74.38 77 GLY A N 1
ATOM 656 C CA . GLY A 1 77 ? 5.387 -1.921 0.735 1.00 74.38 77 GLY A CA 1
ATOM 657 C C . GLY A 1 77 ? 6.446 -1.329 1.676 1.00 74.38 77 GLY A C 1
ATOM 658 O O . GLY A 1 77 ? 6.441 -1.612 2.870 1.00 74.38 77 GLY A O 1
ATOM 659 N N . GLU A 1 78 ? 7.337 -0.480 1.163 1.00 81.19 78 GLU A N 1
ATOM 660 C CA . GLU A 1 78 ? 8.369 0.219 1.924 1.00 81.19 78 GLU A CA 1
ATOM 661 C C . GLU A 1 78 ? 8.750 1.547 1.249 1.00 81.19 78 GLU A C 1
ATOM 663 O O . GLU A 1 78 ? 8.357 1.835 0.119 1.00 81.19 78 GLU A O 1
ATOM 668 N N . ALA A 1 79 ? 9.511 2.392 1.948 1.00 82.12 79 ALA A N 1
ATOM 669 C CA . ALA A 1 79 ? 9.926 3.681 1.402 1.00 82.12 79 ALA A CA 1
ATOM 670 C C . ALA A 1 79 ? 10.892 3.503 0.208 1.00 82.12 79 ALA A C 1
ATOM 672 O O . ALA A 1 79 ? 11.861 2.753 0.338 1.00 82.12 79 ALA A O 1
ATOM 673 N N . PRO A 1 80 ? 10.752 4.274 -0.892 1.00 88.75 80 PRO A N 1
ATOM 674 C CA . PRO A 1 80 ? 11.656 4.213 -2.042 1.00 88.75 80 PRO A CA 1
ATOM 675 C C . PRO A 1 80 ? 13.132 4.362 -1.668 1.00 88.75 80 PRO A C 1
ATOM 677 O O . PRO A 1 80 ? 13.994 3.758 -2.290 1.00 88.75 80 PRO A O 1
ATOM 680 N N . SER A 1 81 ? 13.451 5.126 -0.618 1.00 88.94 81 SER A N 1
ATOM 681 C CA . SER A 1 81 ? 14.829 5.276 -0.136 1.00 88.94 81 SER A CA 1
ATOM 682 C C . SER A 1 81 ? 15.440 3.993 0.419 1.00 88.94 81 SER A C 1
ATOM 684 O O . SER A 1 81 ? 16.657 3.907 0.464 1.00 88.94 81 SER A O 1
ATOM 686 N N . ARG A 1 82 ? 14.640 3.023 0.872 1.00 86.44 82 ARG A N 1
ATOM 687 C CA . ARG A 1 82 ? 15.146 1.718 1.318 1.00 86.44 82 ARG A CA 1
ATOM 688 C C . ARG A 1 82 ? 15.453 0.788 0.147 1.00 86.44 82 ARG A C 1
ATOM 690 O O . ARG A 1 82 ? 16.401 0.020 0.231 1.00 86.44 82 ARG A O 1
ATOM 697 N N . VAL A 1 83 ? 14.697 0.916 -0.943 1.00 88.56 83 VAL A N 1
ATOM 698 C CA . VAL A 1 83 ? 14.825 0.066 -2.138 1.00 88.56 83 VAL A CA 1
ATOM 699 C C . VAL A 1 83 ? 15.883 0.598 -3.106 1.00 88.56 83 VAL A C 1
ATOM 701 O O . VAL A 1 83 ? 16.657 -0.164 -3.672 1.00 88.56 83 VAL A O 1
ATOM 704 N N . PHE A 1 84 ? 15.932 1.918 -3.288 1.00 93.62 84 PHE A N 1
ATOM 705 C CA . PHE A 1 84 ? 16.664 2.571 -4.377 1.00 93.62 84 PHE A CA 1
ATOM 706 C C . PHE A 1 84 ? 17.795 3.490 -3.898 1.00 93.62 84 PHE A C 1
ATOM 708 O O . PHE A 1 84 ? 18.316 4.289 -4.680 1.00 93.62 84 PHE A O 1
ATOM 715 N N . LYS A 1 85 ? 18.183 3.410 -2.618 1.00 91.94 85 LYS A N 1
ATOM 716 C CA . LYS A 1 85 ? 19.439 3.998 -2.140 1.00 91.94 85 LYS A CA 1
ATOM 717 C C . LYS A 1 85 ? 20.335 2.944 -1.521 1.00 91.94 85 LYS A C 1
ATOM 719 O O . LYS A 1 85 ? 19.882 2.065 -0.793 1.00 91.94 85 LYS A O 1
ATOM 724 N N . THR A 1 86 ? 21.632 3.079 -1.761 1.00 86.31 86 THR A N 1
ATOM 725 C CA . THR A 1 86 ? 22.641 2.295 -1.051 1.00 86.31 86 THR A CA 1
ATOM 726 C C . THR A 1 86 ? 22.708 2.718 0.419 1.00 86.31 86 THR A C 1
ATOM 728 O O . THR A 1 86 ? 22.265 3.804 0.802 1.00 86.31 86 THR A O 1
ATOM 731 N N . ARG A 1 87 ? 23.357 1.901 1.258 1.00 78.31 87 ARG A N 1
ATOM 732 C CA . ARG A 1 87 ? 23.640 2.264 2.661 1.00 78.31 87 ARG A CA 1
ATOM 733 C C . ARG A 1 87 ? 24.452 3.559 2.796 1.00 78.31 87 ARG A C 1
ATOM 735 O O . ARG A 1 87 ? 24.294 4.261 3.785 1.00 78.31 87 ARG A O 1
ATOM 742 N N . SER A 1 88 ? 25.293 3.876 1.809 1.00 83.12 88 SER A N 1
ATOM 743 C CA . SER A 1 88 ? 26.066 5.124 1.747 1.00 83.12 88 SER A CA 1
ATOM 744 C C . SER A 1 88 ? 25.254 6.328 1.253 1.00 83.12 88 SER A C 1
ATOM 746 O O . SER A 1 88 ? 25.781 7.434 1.213 1.00 83.12 88 SER A O 1
ATOM 748 N N . GLY A 1 89 ? 23.982 6.135 0.883 1.00 82.12 89 GLY A N 1
ATOM 749 C CA . GLY A 1 89 ? 23.080 7.193 0.429 1.00 82.12 89 GLY A CA 1
ATOM 750 C C . GLY A 1 89 ? 23.096 7.459 -1.077 1.00 82.12 89 GLY A C 1
ATOM 751 O O . GLY A 1 89 ? 22.345 8.329 -1.527 1.00 82.12 89 GLY A O 1
ATOM 752 N N . ASN A 1 90 ? 23.888 6.706 -1.848 1.00 89.44 90 ASN A N 1
ATOM 753 C CA . ASN A 1 90 ? 23.949 6.838 -3.304 1.00 89.44 90 ASN A CA 1
ATOM 754 C C . ASN A 1 90 ? 22.651 6.338 -3.935 1.00 89.44 90 ASN A C 1
ATOM 756 O O . ASN A 1 90 ? 22.059 5.365 -3.461 1.00 89.44 90 ASN A O 1
ATOM 760 N N . LEU A 1 91 ? 22.221 7.007 -5.000 1.00 91.62 91 LEU A N 1
ATOM 761 C CA . LEU A 1 91 ? 21.058 6.602 -5.773 1.00 91.62 91 LEU A CA 1
ATOM 762 C C . LEU A 1 91 ? 21.396 5.343 -6.575 1.00 91.62 91 LEU A C 1
ATOM 764 O O . LEU A 1 91 ? 22.496 5.196 -7.098 1.00 91.62 91 LEU A O 1
ATOM 768 N N . ALA A 1 92 ? 20.455 4.410 -6.605 1.00 89.56 92 ALA A N 1
ATOM 769 C CA . ALA A 1 92 ? 20.536 3.188 -7.385 1.00 89.56 92 ALA A CA 1
ATOM 770 C C . ALA A 1 92 ? 19.266 3.079 -8.230 1.00 89.56 92 ALA A C 1
ATOM 772 O O . ALA A 1 92 ? 18.524 2.111 -8.101 1.00 89.56 92 ALA A O 1
ATOM 773 N N . ILE A 1 93 ? 18.964 4.119 -9.017 1.00 94.31 93 ILE A N 1
ATOM 774 C CA . ILE A 1 93 ? 17.789 4.126 -9.905 1.00 94.31 93 ILE A CA 1
ATOM 775 C C . ILE A 1 93 ? 18.168 3.871 -11.360 1.00 94.31 93 ILE A C 1
ATOM 777 O O . ILE A 1 93 ? 17.316 3.446 -12.136 1.00 94.31 93 ILE A O 1
ATOM 781 N N . SER A 1 94 ? 19.436 4.065 -11.735 1.00 92.50 94 SER A N 1
ATOM 782 C CA . SER A 1 94 ? 19.935 3.536 -13.005 1.00 92.50 94 SER A CA 1
ATOM 783 C C . SER A 1 94 ? 19.718 2.016 -13.048 1.00 92.50 94 SER A C 1
ATOM 785 O O . SER A 1 94 ? 19.997 1.334 -12.065 1.00 92.50 94 SER A O 1
ATOM 787 N N . SER A 1 95 ? 19.182 1.493 -14.158 1.00 93.38 95 SER A N 1
ATOM 788 C CA . SER A 1 95 ? 18.626 0.133 -14.331 1.00 93.38 95 SER A CA 1
ATOM 789 C C . SER A 1 95 ? 17.127 -0.024 -14.022 1.00 93.38 95 SER A C 1
ATOM 791 O O . SER A 1 95 ? 16.534 -1.011 -14.476 1.00 93.38 95 SER A O 1
ATOM 793 N N . ALA A 1 96 ? 16.481 0.896 -13.299 1.00 97.12 96 ALA A N 1
ATOM 794 C CA . ALA A 1 96 ? 15.098 0.694 -12.868 1.00 97.12 96 ALA A CA 1
ATOM 795 C C . ALA A 1 96 ? 14.116 0.659 -14.046 1.00 97.12 96 ALA A C 1
ATOM 797 O O . ALA A 1 96 ? 14.164 1.499 -14.939 1.00 97.12 96 ALA A O 1
ATOM 798 N N . VAL A 1 97 ? 13.177 -0.280 -14.018 1.00 98.31 97 VAL A N 1
ATOM 799 C CA . VAL A 1 97 ? 11.988 -0.279 -14.876 1.00 98.31 97 VAL A CA 1
ATOM 800 C C . VAL A 1 97 ? 10.792 0.033 -13.996 1.00 98.31 97 VAL A C 1
ATOM 802 O O . VAL A 1 97 ? 10.653 -0.560 -12.928 1.00 98.31 97 VAL A O 1
ATOM 805 N N . GLY A 1 98 ? 9.939 0.954 -14.429 1.00 97.81 98 GLY A N 1
ATOM 806 C CA . GLY A 1 98 ? 8.786 1.401 -13.668 1.00 97.81 98 GLY A CA 1
ATOM 807 C C . GLY A 1 98 ? 7.500 1.494 -14.473 1.00 97.81 98 GLY A C 1
ATOM 808 O O . GLY A 1 98 ? 7.507 1.671 -15.689 1.00 97.81 98 GLY A O 1
ATOM 809 N N . VAL A 1 99 ? 6.386 1.401 -13.754 1.00 97.81 99 VAL A N 1
ATOM 810 C CA . VAL A 1 99 ? 5.036 1.653 -14.259 1.00 97.81 99 VAL A CA 1
ATOM 811 C C . VAL A 1 99 ? 4.639 3.067 -13.869 1.00 97.81 99 VAL A C 1
ATOM 813 O O . VAL A 1 99 ? 4.622 3.409 -12.686 1.00 97.81 99 VAL A O 1
ATOM 816 N N . VAL A 1 100 ? 4.298 3.883 -14.860 1.00 97.00 100 VAL A N 1
ATOM 817 C CA . VAL A 1 100 ? 3.849 5.263 -14.681 1.00 97.00 100 VAL A CA 1
ATOM 818 C C . VAL A 1 100 ? 2.383 5.350 -15.080 1.00 97.00 100 VAL A C 1
ATOM 820 O O . VAL A 1 100 ? 2.010 4.975 -16.189 1.00 97.00 100 VAL A O 1
ATOM 823 N N . VAL A 1 101 ? 1.549 5.868 -14.183 1.00 93.75 101 VAL A N 1
ATOM 824 C CA . VAL A 1 101 ? 0.107 6.027 -14.398 1.00 93.75 101 VAL A CA 1
ATOM 825 C C . VAL A 1 101 ? -0.246 7.480 -14.152 1.00 93.75 101 VAL A C 1
ATOM 827 O O . VAL A 1 101 ? 0.066 8.022 -13.093 1.00 93.75 101 VAL A O 1
ATOM 830 N N . ASP A 1 102 ? -0.821 8.122 -15.168 1.00 91.06 102 ASP A N 1
ATOM 831 C CA . ASP A 1 102 ? -1.196 9.544 -15.141 1.00 91.06 102 ASP A CA 1
ATOM 832 C C . ASP A 1 102 ? -0.033 10.458 -14.732 1.00 91.06 102 ASP A C 1
ATOM 834 O O . ASP A 1 102 ? -0.175 11.419 -13.983 1.00 91.06 102 ASP A O 1
ATOM 838 N N . GLY A 1 103 ? 1.161 10.125 -15.232 1.00 92.44 103 GLY A N 1
ATOM 839 C CA . GLY A 1 103 ? 2.394 10.871 -14.974 1.00 92.44 103 GLY A CA 1
ATOM 840 C C . GLY A 1 103 ? 3.068 10.560 -13.636 1.00 92.44 103 GLY A C 1
ATOM 841 O O . GLY A 1 103 ? 4.177 11.035 -13.411 1.00 92.44 103 GLY A O 1
ATOM 842 N N . ILE A 1 104 ? 2.461 9.736 -12.779 1.00 94.50 104 ILE A N 1
ATOM 843 C CA . ILE A 1 104 ? 2.997 9.373 -11.464 1.00 94.50 104 ILE A CA 1
ATOM 844 C C . ILE A 1 104 ? 3.621 7.980 -11.532 1.00 94.50 104 ILE A C 1
ATOM 846 O O . ILE A 1 104 ? 2.977 7.026 -11.968 1.00 94.50 104 ILE A O 1
ATOM 850 N N . LEU A 1 105 ? 4.866 7.840 -11.071 1.00 96.75 105 LEU A N 1
ATOM 851 C CA . LEU A 1 105 ? 5.510 6.534 -10.924 1.00 96.75 105 LEU A CA 1
ATOM 852 C C . LEU A 1 105 ? 4.782 5.724 -9.837 1.00 96.75 105 LEU A C 1
ATOM 854 O O . LEU A 1 105 ? 4.794 6.101 -8.668 1.00 96.75 105 LEU A O 1
ATOM 858 N N . GLN A 1 106 ? 4.135 4.628 -10.222 1.00 94.81 106 GLN A N 1
ATOM 859 C CA . GLN A 1 106 ? 3.338 3.789 -9.326 1.00 94.81 106 GLN A CA 1
ATOM 860 C C . GLN A 1 106 ? 4.128 2.606 -8.779 1.00 94.81 106 GLN A C 1
ATOM 862 O O . GLN A 1 106 ? 3.923 2.216 -7.637 1.00 94.81 106 GLN A O 1
ATOM 867 N N . TRP A 1 107 ? 5.021 2.029 -9.574 1.00 96.25 107 TRP A N 1
ATOM 868 C CA . TRP A 1 107 ? 5.818 0.863 -9.198 1.00 96.25 107 TRP A CA 1
ATOM 869 C C . TRP A 1 107 ? 7.152 0.893 -9.937 1.00 96.25 107 TRP A C 1
ATOM 871 O O . TRP A 1 107 ? 7.217 1.443 -11.036 1.00 96.25 107 TRP A O 1
ATOM 881 N N . ALA A 1 108 ? 8.205 0.314 -9.359 1.00 96.94 108 ALA A N 1
ATOM 882 C CA . ALA A 1 108 ? 9.482 0.131 -10.037 1.00 96.94 108 ALA A CA 1
ATOM 883 C C . ALA A 1 108 ? 10.272 -1.054 -9.470 1.00 96.94 108 ALA A C 1
ATOM 885 O O . ALA A 1 108 ? 10.138 -1.383 -8.292 1.00 96.94 108 ALA A O 1
ATOM 886 N N . ALA A 1 109 ? 11.141 -1.638 -10.294 1.00 93.44 109 ALA A N 1
ATOM 887 C CA . ALA A 1 109 ? 12.092 -2.672 -9.894 1.00 93.44 109 ALA A CA 1
ATOM 888 C C . ALA A 1 109 ? 13.433 -2.528 -10.626 1.00 93.44 109 ALA A C 1
ATOM 890 O O . ALA A 1 109 ? 13.498 -2.017 -11.746 1.00 93.44 109 ALA A O 1
ATOM 891 N N . LEU A 1 110 ? 14.510 -2.983 -9.982 1.00 93.38 110 LEU A N 1
ATOM 892 C CA . LEU A 1 110 ? 15.878 -2.889 -10.495 1.00 93.38 110 LEU A CA 1
ATOM 893 C C . LEU A 1 110 ? 16.312 -4.151 -11.237 1.00 93.38 110 LEU A C 1
ATOM 895 O O . LEU A 1 110 ? 15.735 -5.221 -11.061 1.00 93.38 110 LEU A O 1
ATOM 899 N N . TYR A 1 111 ? 17.377 -4.016 -12.032 1.00 92.44 111 TYR A N 1
ATOM 900 C CA . TYR A 1 111 ? 18.158 -5.134 -12.560 1.00 92.44 111 TYR A CA 1
ATOM 901 C C . TYR A 1 111 ? 17.283 -6.199 -13.233 1.00 92.44 111 TYR A C 1
ATOM 903 O O . TYR A 1 111 ? 16.532 -5.869 -14.159 1.00 92.44 111 TYR A O 1
ATOM 911 N N . ASP A 1 112 ? 17.403 -7.446 -12.786 1.00 90.38 112 ASP A N 1
ATOM 912 C CA . ASP A 1 112 ? 16.727 -8.604 -13.354 1.00 90.38 112 ASP A CA 1
ATOM 913 C C . ASP A 1 112 ? 15.236 -8.617 -13.006 1.00 90.38 112 ASP A C 1
ATOM 915 O O . ASP A 1 112 ? 14.441 -9.073 -13.816 1.00 90.38 112 ASP A O 1
ATOM 919 N N . ASP A 1 113 ? 14.817 -8.046 -11.873 1.00 89.19 113 ASP A N 1
ATOM 920 C CA . ASP A 1 113 ? 13.393 -7.941 -11.530 1.00 89.19 113 ASP A CA 1
ATOM 921 C C . ASP A 1 113 ? 12.662 -7.011 -12.505 1.00 89.19 113 ASP A C 1
ATOM 923 O O . ASP A 1 113 ? 11.577 -7.334 -12.992 1.00 89.19 113 ASP A O 1
ATOM 927 N N . GLY A 1 114 ? 13.292 -5.887 -12.863 1.00 94.56 114 GLY A N 1
ATOM 928 C CA . GLY A 1 114 ? 12.788 -4.999 -13.911 1.00 94.56 114 GLY A CA 1
ATOM 929 C C . GLY A 1 114 ? 12.759 -5.673 -15.287 1.00 94.56 114 GLY A C 1
ATOM 930 O O . GLY A 1 114 ? 11.802 -5.500 -16.038 1.00 94.56 114 GLY A O 1
ATOM 931 N N . LEU A 1 115 ? 13.775 -6.481 -15.612 1.00 95.38 115 LEU A N 1
ATOM 932 C CA . LEU A 1 115 ? 13.825 -7.240 -16.866 1.00 95.38 115 LEU A CA 1
ATOM 933 C C . LEU A 1 115 ? 12.725 -8.314 -16.936 1.00 95.38 115 LEU A C 1
ATOM 935 O O . LEU A 1 115 ? 11.999 -8.399 -17.925 1.00 95.38 115 LEU A O 1
ATOM 939 N N . ASN A 1 116 ? 12.571 -9.097 -15.869 1.00 91.62 116 ASN A N 1
ATOM 940 C CA . ASN A 1 116 ? 11.548 -10.130 -15.741 1.00 91.62 116 ASN A CA 1
ATOM 941 C C . ASN A 1 116 ? 10.145 -9.524 -15.825 1.00 91.62 116 ASN A C 1
ATOM 943 O O . ASN A 1 116 ? 9.259 -10.102 -16.451 1.00 91.62 116 ASN A O 1
ATOM 947 N N . PHE A 1 117 ? 9.941 -8.339 -15.243 1.00 95.75 117 PHE A N 1
ATOM 948 C CA . PHE A 1 117 ? 8.690 -7.604 -15.385 1.00 95.75 117 PHE A CA 1
ATOM 949 C C . PHE A 1 117 ? 8.388 -7.244 -16.847 1.00 95.75 117 PHE A C 1
ATOM 951 O O . PHE A 1 117 ? 7.281 -7.510 -17.309 1.00 95.75 117 PHE A O 1
ATOM 958 N N . LEU A 1 118 ? 9.362 -6.712 -17.597 1.00 97.94 118 LEU A N 1
ATOM 959 C CA . LEU A 1 118 ? 9.177 -6.427 -19.027 1.00 97.94 118 LEU A CA 1
ATOM 960 C C . LEU A 1 118 ? 8.817 -7.689 -19.818 1.00 97.94 118 LEU A C 1
ATOM 962 O O . LEU A 1 118 ? 7.902 -7.651 -20.635 1.00 97.94 118 LEU A O 1
ATOM 966 N N . GLN A 1 119 ? 9.483 -8.815 -19.548 1.00 95.75 119 GLN A N 1
ATOM 967 C CA . GLN A 1 119 ? 9.158 -10.083 -20.203 1.00 95.75 119 GLN A CA 1
ATOM 968 C C . GLN A 1 119 ? 7.708 -10.504 -19.914 1.00 95.75 119 GLN A C 1
ATOM 970 O O . GLN A 1 119 ? 6.962 -10.829 -20.833 1.00 95.75 119 GLN A O 1
ATOM 975 N N . ARG A 1 120 ? 7.261 -10.398 -18.657 1.00 92.25 120 ARG A N 1
ATOM 976 C CA . ARG A 1 120 ? 5.866 -10.688 -18.288 1.00 92.25 120 ARG A CA 1
ATOM 977 C C . ARG A 1 120 ? 4.870 -9.758 -18.979 1.00 92.25 120 ARG A C 1
ATOM 979 O O . ARG A 1 120 ? 3.809 -10.219 -19.387 1.00 92.25 120 ARG A O 1
ATOM 986 N N . VAL A 1 121 ? 5.190 -8.473 -19.134 1.00 94.31 121 VAL A N 1
ATOM 987 C CA . VAL A 1 121 ? 4.342 -7.531 -19.887 1.00 94.31 121 VAL A CA 1
ATOM 988 C C . VAL A 1 121 ? 4.294 -7.910 -21.365 1.00 94.31 121 VAL A C 1
ATOM 990 O O . VAL A 1 121 ? 3.229 -7.860 -21.974 1.00 94.31 121 VAL A O 1
ATOM 993 N N . LEU A 1 122 ? 5.416 -8.312 -21.960 1.00 95.81 122 LEU A N 1
ATOM 994 C CA . LEU A 1 122 ? 5.438 -8.767 -23.348 1.00 95.81 122 LEU A CA 1
ATOM 995 C C . LEU A 1 122 ? 4.519 -9.982 -23.567 1.00 95.81 122 LEU A C 1
ATOM 997 O O . LEU A 1 122 ? 3.884 -10.081 -24.622 1.00 95.81 122 LEU A O 1
ATOM 1001 N N . ASP A 1 123 ? 4.415 -10.859 -22.572 1.00 83.38 123 ASP A N 1
ATOM 1002 C CA . ASP A 1 123 ? 3.606 -12.077 -22.638 1.00 83.38 123 ASP A CA 1
ATOM 1003 C C . ASP A 1 123 ? 2.121 -11.828 -22.310 1.00 83.38 123 ASP A C 1
ATOM 1005 O O . ASP A 1 123 ? 1.244 -12.402 -22.954 1.00 83.38 123 ASP A O 1
ATOM 1009 N N . LEU A 1 124 ? 1.822 -10.961 -21.334 1.00 80.81 124 LEU A N 1
ATOM 1010 C CA . LEU A 1 124 ? 0.478 -10.800 -20.749 1.00 80.81 124 LEU A CA 1
ATOM 1011 C C . LEU A 1 124 ? -0.172 -9.425 -20.995 1.00 80.81 124 LEU A C 1
ATOM 1013 O O . LEU A 1 124 ? -1.325 -9.212 -20.614 1.00 80.81 124 LEU A O 1
ATOM 1017 N N . GLY A 1 125 ? 0.550 -8.478 -21.595 1.00 90.44 125 GLY A N 1
ATOM 1018 C CA . GLY A 1 125 ? 0.079 -7.119 -21.857 1.00 90.44 125 GLY A CA 1
ATOM 1019 C C . GLY A 1 125 ? -0.242 -6.334 -20.580 1.00 90.44 125 GLY A C 1
ATOM 1020 O O . GLY A 1 125 ? 0.455 -6.430 -19.566 1.00 90.44 125 GLY A O 1
ATOM 1021 N N . GLU A 1 126 ? -1.321 -5.546 -20.621 1.00 90.38 126 GLU A N 1
ATOM 1022 C CA . GLU A 1 126 ? -1.741 -4.689 -19.501 1.00 90.38 126 GLU A CA 1
ATOM 1023 C C . GLU A 1 126 ? -2.059 -5.453 -18.209 1.00 90.38 126 GLU A C 1
ATOM 1025 O O . GLU A 1 126 ? -1.948 -4.877 -17.126 1.00 90.38 126 GLU A O 1
ATOM 1030 N N . SER A 1 127 ? -2.433 -6.734 -18.289 1.00 78.62 127 SER A N 1
ATOM 1031 C CA . SER A 1 127 ? -2.747 -7.539 -17.102 1.00 78.62 127 SER A CA 1
ATOM 1032 C C . SER A 1 127 ? -1.551 -7.620 -16.149 1.00 78.62 127 SER A C 1
ATOM 1034 O O . SER A 1 127 ? -1.712 -7.370 -14.959 1.00 78.62 127 SER A O 1
ATOM 1036 N N . ALA A 1 128 ? -0.335 -7.836 -16.670 1.00 83.69 128 ALA A N 1
ATOM 1037 C CA . ALA A 1 128 ? 0.882 -7.842 -15.852 1.00 83.69 128 ALA A CA 1
ATOM 1038 C C . ALA A 1 128 ? 1.176 -6.474 -15.211 1.00 83.69 128 ALA A C 1
ATOM 1040 O O . ALA A 1 128 ? 1.737 -6.409 -14.119 1.00 83.69 128 ALA A O 1
ATOM 1041 N N . ILE A 1 129 ? 0.786 -5.376 -15.868 1.00 89.62 129 ILE A N 1
ATOM 1042 C CA . ILE A 1 129 ? 0.958 -4.020 -15.333 1.00 89.62 129 ILE A CA 1
ATOM 1043 C C . ILE A 1 129 ? 0.009 -3.791 -14.149 1.00 89.62 129 ILE A C 1
ATOM 1045 O O . ILE A 1 129 ? 0.435 -3.278 -13.117 1.00 89.62 129 ILE A O 1
ATOM 1049 N N . LYS A 1 130 ? -1.253 -4.217 -14.257 1.00 83.94 130 LYS A N 1
ATOM 1050 C CA . LYS A 1 130 ? -2.265 -4.051 -13.196 1.00 83.94 130 LYS A CA 1
ATOM 1051 C C . LYS A 1 130 ? -1.976 -4.874 -11.935 1.00 83.94 130 LYS A C 1
ATOM 1053 O O . LYS A 1 130 ? -2.522 -4.580 -10.881 1.00 83.94 130 LYS A O 1
ATOM 1058 N N . GLU A 1 131 ? -1.108 -5.879 -12.010 1.00 79.75 131 GLU A N 1
ATOM 1059 C CA . GLU A 1 131 ? -0.723 -6.686 -10.845 1.00 79.75 131 GLU A CA 1
ATOM 1060 C C . GLU A 1 131 ? 0.252 -5.975 -9.896 1.00 79.75 131 GLU A C 1
ATOM 1062 O O . GLU A 1 131 ? 0.300 -6.296 -8.706 1.00 79.75 131 GLU A O 1
ATOM 1067 N N . VAL A 1 132 ? 1.064 -5.042 -10.405 1.00 79.62 132 VAL A N 1
ATOM 1068 C CA . VAL A 1 132 ? 2.184 -4.466 -9.637 1.00 79.62 132 VAL A CA 1
ATOM 1069 C C . VAL A 1 132 ? 1.854 -3.138 -8.963 1.00 79.62 132 VAL A C 1
ATOM 1071 O O . VAL A 1 132 ? 2.637 -2.650 -8.148 1.00 79.62 132 VAL A O 1
ATOM 1074 N N . TYR A 1 133 ? 0.694 -2.555 -9.256 1.00 82.56 133 TYR A N 1
ATOM 1075 C CA . TYR A 1 133 ? 0.220 -1.360 -8.574 1.00 82.56 133 TYR A CA 1
ATOM 1076 C C . TYR A 1 133 ? -1.273 -1.444 -8.274 1.00 82.56 133 TYR A C 1
ATOM 1078 O O . TYR A 1 133 ? -2.020 -2.164 -8.923 1.00 82.56 133 TYR A O 1
ATOM 1086 N N . THR A 1 134 ? -1.710 -0.679 -7.282 1.00 76.19 134 THR A N 1
ATOM 1087 C CA . THR A 1 134 ? -3.128 -0.438 -7.011 1.00 76.19 134 THR A CA 1
ATOM 1088 C C . THR A 1 134 ? -3.343 1.066 -6.980 1.00 76.19 134 THR A C 1
ATOM 1090 O O . THR A 1 134 ? -2.615 1.790 -6.283 1.00 76.19 134 THR A O 1
ATOM 1093 N N . SER A 1 135 ? -4.313 1.554 -7.756 1.00 71.06 135 SER A N 1
ATOM 1094 C CA . SER A 1 135 ? -4.628 2.983 -7.768 1.00 71.06 135 SER A CA 1
ATOM 1095 C C . SER A 1 135 ? -5.122 3.437 -6.385 1.00 71.06 135 SER A C 1
ATOM 1097 O O . SER A 1 135 ? -5.491 2.626 -5.533 1.00 71.06 135 SER A O 1
ATOM 1099 N N . ARG A 1 136 ? -5.107 4.746 -6.104 1.00 67.44 136 ARG A N 1
ATOM 1100 C CA . ARG A 1 136 ? -5.647 5.252 -4.825 1.00 67.44 136 ARG A CA 1
ATOM 1101 C C . ARG A 1 136 ? -7.138 4.984 -4.690 1.00 67.44 136 ARG A C 1
ATOM 1103 O O . ARG A 1 136 ? -7.584 4.666 -3.594 1.00 67.44 136 ARG A O 1
ATOM 1110 N N . GLU A 1 137 ? -7.866 5.140 -5.787 1.00 70.69 137 GLU A N 1
ATOM 1111 C CA . GLU A 1 137 ? -9.303 4.890 -5.859 1.00 70.69 137 GLU A CA 1
ATOM 1112 C C . GLU A 1 137 ? -9.571 3.405 -5.626 1.00 70.69 137 GLU A C 1
ATOM 1114 O O . GLU A 1 137 ? -10.268 3.069 -4.682 1.00 70.69 137 GLU A O 1
ATOM 1119 N N . GLU A 1 138 ? -8.871 2.515 -6.332 1.00 70.38 138 GLU A N 1
ATOM 1120 C CA . GLU A 1 138 ? -8.993 1.065 -6.137 1.00 70.38 138 GLU A CA 1
ATOM 1121 C C . GLU A 1 138 ? -8.604 0.626 -4.721 1.00 70.38 138 GLU A C 1
ATOM 1123 O O . GLU A 1 138 ? -9.228 -0.267 -4.156 1.00 70.38 138 GLU A O 1
ATOM 1128 N N . ALA A 1 139 ? -7.580 1.239 -4.118 1.00 68.69 139 ALA A N 1
ATOM 1129 C CA . ALA A 1 139 ? -7.180 0.932 -2.748 1.00 68.69 139 ALA A CA 1
ATOM 1130 C C . ALA A 1 139 ? -8.239 1.382 -1.731 1.00 68.69 139 ALA A C 1
ATOM 1132 O O . ALA A 1 139 ? -8.483 0.677 -0.751 1.00 68.69 139 ALA A O 1
ATOM 1133 N N . LYS A 1 140 ? -8.865 2.542 -1.962 1.00 70.88 140 LYS A N 1
ATOM 1134 C CA . LYS A 1 140 ? -9.959 3.052 -1.134 1.00 70.88 140 LYS A CA 1
ATOM 1135 C C . LYS A 1 140 ? -11.215 2.194 -1.303 1.00 70.88 140 LYS A C 1
ATOM 1137 O O . LYS A 1 140 ? -11.787 1.768 -0.305 1.00 70.88 140 LYS A O 1
ATOM 1142 N N . ASP A 1 141 ? -11.575 1.866 -2.537 1.00 78.44 141 ASP A N 1
ATOM 1143 C CA . ASP A 1 141 ? -12.712 1.009 -2.864 1.00 78.44 141 ASP A CA 1
ATOM 1144 C C . ASP A 1 141 ? -12.522 -0.399 -2.291 1.00 78.44 141 ASP A C 1
ATOM 1146 O O . ASP A 1 141 ? -13.456 -0.977 -1.738 1.00 78.44 141 ASP A O 1
ATOM 1150 N N . LEU A 1 142 ? -11.302 -0.947 -2.353 1.00 79.69 142 LEU A N 1
ATOM 1151 C CA . LEU A 1 142 ? -10.969 -2.225 -1.727 1.00 79.69 142 LEU A CA 1
ATOM 1152 C C . LEU A 1 142 ? -11.102 -2.152 -0.205 1.00 79.69 142 LEU A C 1
ATOM 1154 O O . LEU A 1 142 ? -11.659 -3.075 0.384 1.00 79.69 142 LEU A O 1
ATOM 1158 N N . HIS A 1 143 ? -10.609 -1.085 0.431 1.00 84.31 143 HIS A N 1
ATOM 1159 C CA . HIS A 1 143 ? -10.764 -0.878 1.874 1.00 84.31 143 HIS A CA 1
ATOM 1160 C C . HIS A 1 143 ? -12.243 -0.862 2.264 1.00 84.31 143 HIS A C 1
ATOM 1162 O O . HIS A 1 143 ? -12.674 -1.702 3.050 1.00 84.31 143 HIS A O 1
ATOM 1168 N N . GLU A 1 144 ? -13.046 0.006 1.643 1.00 86.38 144 GLU A N 1
ATOM 1169 C CA . GLU A 1 144 ? -14.486 0.107 1.908 1.00 86.38 144 GLU A CA 1
ATOM 1170 C C . GLU A 1 144 ? -15.224 -1.214 1.626 1.00 86.38 144 GLU A C 1
ATOM 1172 O O . GLU A 1 144 ? -16.059 -1.644 2.428 1.00 86.38 144 GLU A O 1
ATOM 1177 N N . LYS A 1 145 ? -14.885 -1.903 0.525 1.00 89.44 145 LYS A N 1
ATOM 1178 C CA . LYS A 1 145 ? -15.430 -3.227 0.185 1.00 89.44 145 LYS A CA 1
ATOM 1179 C C . LYS A 1 145 ? -15.121 -4.247 1.279 1.00 89.44 145 LYS A C 1
ATOM 1181 O O . LYS A 1 145 ? -16.023 -4.960 1.707 1.00 89.44 145 LYS A O 1
ATOM 1186 N N . VAL A 1 146 ? -13.879 -4.314 1.755 1.00 91.94 146 VAL A N 1
ATOM 1187 C CA . VAL A 1 146 ? -13.459 -5.288 2.776 1.00 91.94 146 VAL A CA 1
ATOM 1188 C C . VAL A 1 146 ? -14.141 -5.014 4.112 1.00 91.94 146 VAL A C 1
ATOM 1190 O O . VAL A 1 146 ? -14.605 -5.960 4.743 1.00 91.94 146 VAL A O 1
ATOM 1193 N N . VAL A 1 147 ? -14.267 -3.746 4.519 1.00 94.00 147 VAL A N 1
ATOM 1194 C CA . VAL A 1 147 ? -14.988 -3.365 5.745 1.00 94.00 147 VAL A CA 1
ATOM 1195 C C . VAL A 1 147 ? -16.444 -3.856 5.688 1.00 94.00 147 VAL A C 1
ATOM 1197 O O . VAL A 1 147 ? -16.940 -4.448 6.649 1.00 94.00 147 VAL A O 1
ATOM 1200 N N . ARG A 1 148 ? -17.129 -3.670 4.549 1.00 93.56 148 ARG A N 1
ATOM 1201 C CA . ARG A 1 148 ? -18.515 -4.139 4.358 1.00 93.56 148 ARG A CA 1
ATOM 1202 C C . ARG A 1 148 ? -18.622 -5.656 4.314 1.00 93.56 148 ARG A C 1
ATOM 1204 O O . ARG A 1 148 ? -19.430 -6.221 5.044 1.00 93.56 148 ARG A O 1
ATOM 1211 N N . GLU A 1 149 ? -17.792 -6.319 3.510 1.00 94.56 149 GLU A N 1
ATOM 1212 C CA . GLU A 1 149 ? -17.778 -7.783 3.421 1.00 94.56 149 GLU A CA 1
ATOM 1213 C C . GLU A 1 149 ? -17.553 -8.434 4.781 1.00 94.56 149 GLU A C 1
ATOM 1215 O O . GLU A 1 149 ? -18.130 -9.477 5.070 1.00 94.56 149 GLU A O 1
ATOM 1220 N N . PHE A 1 150 ? -16.714 -7.826 5.611 1.00 96.19 150 PHE A N 1
ATOM 1221 C CA . PHE A 1 150 ? -16.420 -8.324 6.937 1.00 96.19 150 PHE A CA 1
ATOM 1222 C C . PHE A 1 150 ? -17.604 -8.225 7.897 1.00 96.19 150 PHE A C 1
ATOM 1224 O O . PHE A 1 150 ? -17.911 -9.197 8.588 1.00 96.19 150 PHE A O 1
ATOM 1231 N N . ALA A 1 151 ? -18.295 -7.083 7.909 1.00 95.19 151 ALA A N 1
ATOM 1232 C CA . ALA A 1 151 ? -19.535 -6.929 8.663 1.00 95.19 151 ALA A CA 1
ATOM 1233 C C . ALA A 1 151 ? -20.608 -7.925 8.179 1.00 95.19 151 ALA A C 1
ATOM 1235 O O . ALA A 1 151 ? -21.275 -8.568 8.986 1.00 95.19 151 ALA A O 1
ATOM 1236 N N . GLU A 1 152 ? -20.737 -8.095 6.861 1.00 94.38 152 GLU A N 1
ATOM 1237 C CA . GLU A 1 152 ? -21.705 -9.004 6.235 1.00 94.38 152 GLU A CA 1
ATOM 1238 C C . GLU A 1 152 ? -21.379 -10.488 6.443 1.00 94.38 152 GLU A C 1
ATOM 1240 O O . GLU A 1 152 ? -22.290 -11.314 6.454 1.00 94.38 152 GLU A O 1
ATOM 1245 N N . ALA A 1 153 ? -20.104 -10.842 6.622 1.00 94.00 153 ALA A N 1
ATOM 1246 C CA . ALA A 1 153 ? -19.684 -12.216 6.885 1.00 94.00 153 ALA A CA 1
ATOM 1247 C C . ALA A 1 153 ? -20.204 -12.747 8.234 1.00 94.00 153 ALA A C 1
ATOM 1249 O O . ALA A 1 153 ? -20.199 -13.957 8.453 1.00 94.00 153 ALA A O 1
ATOM 1250 N N . GLY A 1 154 ? -20.631 -11.865 9.149 1.00 91.94 154 GLY A N 1
ATOM 1251 C CA . GLY A 1 154 ? -21.228 -12.256 10.429 1.00 91.94 154 GLY A CA 1
ATOM 1252 C C . GLY A 1 154 ? -20.265 -12.977 11.379 1.00 91.94 154 GLY A C 1
ATOM 1253 O O . GLY A 1 154 ? -20.706 -13.641 12.314 1.00 91.94 154 GLY A O 1
ATOM 1254 N N . VAL A 1 155 ? -18.951 -12.861 11.150 1.00 94.44 155 VAL A N 1
ATOM 1255 C CA . VAL A 1 155 ? -17.910 -13.515 11.966 1.00 94.44 155 VAL A CA 1
ATOM 1256 C C . VAL A 1 155 ? -17.788 -12.917 13.374 1.00 94.44 155 VAL A C 1
ATOM 1258 O O . VAL A 1 155 ? -17.343 -13.601 14.294 1.00 94.44 155 VAL A O 1
ATOM 1261 N N . ILE A 1 156 ? -18.220 -11.664 13.555 1.00 94.94 156 ILE A N 1
ATOM 1262 C CA . ILE A 1 156 ? -18.616 -11.086 14.846 1.00 94.94 156 ILE A CA 1
ATOM 1263 C C . ILE A 1 156 ? -20.121 -10.802 14.771 1.00 94.94 156 ILE A C 1
ATOM 1265 O O . ILE A 1 156 ? -20.549 -10.122 13.836 1.00 94.94 156 ILE A O 1
ATOM 1269 N N . PRO A 1 157 ? -20.928 -11.256 15.745 1.00 92.50 157 PRO A N 1
ATOM 1270 C CA . PRO A 1 157 ? -22.317 -10.828 15.850 1.00 92.50 157 PRO A CA 1
ATOM 1271 C C . PRO A 1 157 ? -22.394 -9.347 16.249 1.00 92.50 157 PRO A C 1
ATOM 1273 O O . PRO A 1 157 ? -21.518 -8.853 16.958 1.00 92.50 157 PRO A O 1
ATOM 1276 N N . GLY A 1 158 ? -23.441 -8.644 15.818 1.00 93.81 158 GLY A N 1
ATOM 1277 C CA . GLY A 1 158 ? -23.746 -7.284 16.272 1.00 93.81 158 GLY A CA 1
ATOM 1278 C C . GLY A 1 158 ? -24.310 -6.377 15.193 1.00 93.81 158 GLY A C 1
ATOM 1279 O O . GLY A 1 158 ? -24.469 -6.777 14.041 1.00 93.81 158 GLY A O 1
ATOM 1280 N N . ASN A 1 159 ? -24.628 -5.145 15.585 1.00 96.19 159 ASN A N 1
ATOM 1281 C CA . ASN A 1 159 ? -25.110 -4.115 14.674 1.00 96.19 159 ASN A CA 1
ATOM 1282 C C . ASN A 1 159 ? -23.925 -3.298 14.127 1.00 96.19 159 ASN A C 1
ATOM 1284 O O . ASN A 1 159 ? -23.247 -2.637 14.920 1.00 96.19 159 ASN A O 1
ATOM 1288 N N . PRO A 1 160 ? -23.657 -3.317 12.811 1.00 97.19 160 PRO A N 1
ATOM 1289 C CA . PRO A 1 160 ? -22.519 -2.608 12.241 1.00 97.19 160 PRO A CA 1
ATOM 1290 C C . PRO A 1 160 ? -22.743 -1.090 12.192 1.00 97.19 160 PRO A C 1
ATOM 1292 O O . PRO A 1 160 ? -23.772 -0.601 11.719 1.00 97.19 160 PRO A O 1
ATOM 1295 N N . LYS A 1 161 ? -21.730 -0.334 12.619 1.00 95.81 161 LYS A N 1
ATOM 1296 C CA . LYS A 1 161 ? -21.603 1.119 12.458 1.00 95.81 161 LYS A CA 1
ATOM 1297 C C . LYS A 1 161 ? -20.291 1.423 11.742 1.00 95.81 161 LYS A C 1
ATOM 1299 O O . LYS A 1 161 ? -19.226 1.103 12.256 1.00 95.81 161 LYS A O 1
ATOM 1304 N N . PHE A 1 162 ? -20.364 2.036 10.568 1.00 92.50 162 PHE A N 1
ATOM 1305 C CA . PHE A 1 162 ? -19.193 2.355 9.746 1.00 92.50 162 PHE A CA 1
ATOM 1306 C C . PHE A 1 162 ? -18.740 3.798 9.981 1.00 92.50 162 PHE A C 1
ATOM 1308 O O . PHE A 1 162 ? -19.594 4.662 10.189 1.00 92.50 162 PHE A O 1
ATOM 1315 N N . GLY A 1 163 ? -17.432 4.057 9.913 1.00 88.94 163 GLY A N 1
ATOM 1316 C CA . GLY A 1 163 ? -16.877 5.416 9.978 1.00 88.94 163 GLY A CA 1
ATOM 1317 C C . GLY A 1 163 ? -17.220 6.147 11.280 1.00 88.94 163 GLY A C 1
ATOM 1318 O O . GLY A 1 163 ? -17.645 7.303 11.273 1.00 88.94 163 GLY A O 1
ATOM 1319 N N . VAL A 1 164 ? -17.125 5.454 12.417 1.00 92.44 164 VAL A N 1
ATOM 1320 C CA . VAL A 1 164 ? -17.535 6.010 13.712 1.00 92.44 164 VAL A CA 1
ATOM 1321 C C . VAL A 1 164 ? -16.493 7.010 14.195 1.00 92.44 164 VAL A C 1
ATOM 1323 O O . VAL A 1 164 ? -15.359 6.639 14.497 1.00 92.44 164 VAL A O 1
ATOM 1326 N N . ILE A 1 165 ? -16.890 8.276 14.319 1.00 90.75 165 ILE A N 1
ATOM 1327 C CA . ILE A 1 165 ? -16.022 9.328 14.850 1.00 90.75 165 ILE A CA 1
ATOM 1328 C C . ILE A 1 165 ? -15.942 9.234 16.378 1.00 90.75 165 ILE A C 1
ATOM 1330 O O . ILE A 1 165 ? -16.952 9.293 17.084 1.00 90.75 165 ILE A O 1
ATOM 1334 N N . VAL A 1 166 ? -14.719 9.133 16.888 1.00 93.06 166 VAL A N 1
ATOM 1335 C CA . VAL A 1 166 ? -14.375 9.178 18.311 1.00 93.06 166 VAL A CA 1
ATOM 1336 C C . VAL A 1 166 ? -13.409 10.311 18.603 1.00 93.06 166 VAL A C 1
ATOM 1338 O O . VAL A 1 166 ? -12.706 10.794 17.721 1.00 93.06 166 VAL A O 1
ATOM 1341 N N . GLY A 1 167 ? -13.358 10.713 19.872 1.00 87.88 167 GLY A N 1
ATOM 1342 C CA . GLY A 1 167 ? -12.676 11.935 20.271 1.00 87.88 167 GLY A CA 1
ATOM 1343 C C . GLY A 1 167 ? -13.509 13.160 19.908 1.00 87.88 167 GLY A C 1
ATOM 1344 O O . GLY A 1 167 ? -14.213 13.196 18.904 1.00 87.88 167 GLY A O 1
ATOM 1345 N N . GLU A 1 168 ? -13.495 14.147 20.789 1.00 85.31 168 GLU A N 1
ATOM 1346 C CA . GLU A 1 168 ? -14.237 15.384 20.598 1.00 85.31 168 GLU A CA 1
ATOM 1347 C C . GLU A 1 168 ? -13.490 16.504 21.306 1.00 85.31 168 GLU A C 1
ATOM 1349 O O . GLU A 1 168 ? -12.960 16.318 22.403 1.00 85.31 168 GLU A O 1
ATOM 1354 N N . LEU A 1 169 ? -13.441 17.663 20.660 1.00 80.56 169 LEU A N 1
ATOM 1355 C CA . LEU A 1 169 ? -12.995 18.905 21.269 1.00 80.56 169 LEU A CA 1
ATOM 1356 C C . LEU A 1 169 ? -14.216 19.797 21.449 1.00 80.56 169 LEU A C 1
ATOM 1358 O O . LEU A 1 169 ? -14.990 19.974 20.510 1.00 80.56 169 LEU A O 1
ATOM 1362 N N . SER A 1 170 ? -14.380 20.377 22.638 1.00 82.19 170 SER A N 1
ATOM 1363 C CA . SER A 1 170 ? -15.469 21.324 22.860 1.00 82.19 170 SER A CA 1
ATOM 1364 C C . SER A 1 170 ? -15.307 22.544 21.951 1.00 82.19 170 SER A C 1
ATOM 1366 O O . SER A 1 170 ? -14.192 22.992 21.665 1.00 82.19 170 SER A O 1
ATOM 1368 N N . GLU A 1 171 ? -16.426 23.136 21.532 1.00 82.38 171 GLU A N 1
ATOM 1369 C CA . GLU A 1 171 ? -16.403 24.364 20.728 1.00 82.38 171 GLU A CA 1
ATOM 1370 C C . GLU A 1 171 ? -15.649 25.498 21.435 1.00 82.38 171 GLU A C 1
ATOM 1372 O O . GLU A 1 171 ? -14.927 26.260 20.794 1.00 82.38 171 GLU A O 1
ATOM 1377 N N . SER A 1 172 ? -15.752 25.562 22.765 1.00 84.75 172 SER A N 1
ATOM 1378 C CA . SER A 1 172 ? -15.014 26.511 23.599 1.00 84.75 172 SER A CA 1
ATOM 1379 C C . SER A 1 172 ? -13.497 26.327 23.529 1.00 84.75 172 SER A C 1
ATOM 1381 O O . SER A 1 172 ? -12.765 27.313 23.607 1.00 84.75 172 SER A O 1
ATOM 1383 N N . GLU A 1 173 ? -13.011 25.096 23.359 1.00 81.31 173 GLU A N 1
ATOM 1384 C CA . GLU A 1 173 ? -11.584 24.818 23.205 1.00 81.31 173 GLU A CA 1
ATOM 1385 C C . GLU A 1 173 ? -11.121 25.170 21.792 1.00 81.31 173 GLU A C 1
ATOM 1387 O O . GLU A 1 173 ? -10.117 25.855 21.615 1.00 81.31 173 GLU A O 1
ATOM 1392 N N . LEU A 1 174 ? -11.903 24.788 20.778 1.00 80.12 174 LEU A N 1
ATOM 1393 C CA . LEU A 1 174 ? -11.619 25.117 19.381 1.00 80.12 174 LEU A CA 1
ATOM 1394 C C . LEU A 1 174 ? -11.598 26.629 19.137 1.00 80.12 174 LEU A C 1
ATOM 1396 O O . LEU A 1 174 ? -10.769 27.114 18.367 1.00 80.12 174 LEU A O 1
ATOM 1400 N N . ALA A 1 175 ? -12.465 27.386 19.812 1.00 85.12 175 ALA A N 1
ATOM 1401 C CA . ALA A 1 175 ? -12.541 28.837 19.681 1.00 85.12 175 ALA A CA 1
ATOM 1402 C C . ALA A 1 175 ? -11.217 29.551 20.014 1.00 85.12 175 ALA A C 1
ATOM 1404 O O . ALA A 1 175 ? -10.964 30.621 19.459 1.00 85.12 175 ALA A O 1
ATOM 1405 N N . LYS A 1 176 ? -10.354 28.947 20.847 1.00 86.62 176 LYS A N 1
ATOM 1406 C CA . LYS A 1 176 ? -9.047 29.500 21.252 1.00 86.62 176 LYS A CA 1
ATOM 1407 C C . LYS A 1 176 ? -7.995 29.479 20.144 1.00 86.62 176 LYS A C 1
ATOM 1409 O O . LYS A 1 176 ? -7.002 30.194 20.235 1.00 86.62 176 LYS A O 1
ATOM 1414 N N . TYR A 1 177 ? -8.192 28.650 19.127 1.00 81.81 177 TYR A N 1
ATOM 1415 C CA . TYR A 1 177 ? -7.231 28.440 18.051 1.00 81.81 177 TYR A CA 1
ATOM 1416 C C . TYR A 1 177 ? -7.620 29.226 16.797 1.00 81.81 177 TYR A C 1
ATOM 1418 O O . TYR A 1 177 ? -8.802 29.498 16.570 1.00 81.81 177 TYR A O 1
ATOM 1426 N N . ASP A 1 178 ? -6.641 29.562 15.958 1.00 88.25 178 ASP A N 1
ATOM 1427 C CA . ASP A 1 178 ? -6.899 29.978 14.576 1.00 88.25 178 ASP A CA 1
ATOM 1428 C C . ASP A 1 178 ? -7.294 28.773 13.703 1.00 88.25 178 ASP A C 1
ATOM 1430 O O . ASP A 1 178 ? -7.340 27.633 14.164 1.00 88.25 178 ASP A O 1
ATOM 1434 N N . TRP A 1 179 ? -7.631 29.009 12.435 1.00 74.50 179 TRP A N 1
ATOM 1435 C CA . TRP A 1 179 ? -8.124 27.950 11.551 1.00 74.50 179 TRP A CA 1
ATOM 1436 C C . TRP A 1 179 ? -7.122 26.797 11.358 1.00 74.50 179 TRP A C 1
ATOM 1438 O O . TRP A 1 179 ? -7.528 25.631 11.368 1.00 74.50 179 TRP A O 1
ATOM 1448 N N . ASP A 1 180 ? -5.826 27.094 11.239 1.00 73.00 180 ASP A N 1
ATOM 1449 C CA . ASP A 1 180 ? -4.786 26.077 11.054 1.00 73.00 180 ASP A CA 1
ATOM 1450 C C . ASP A 1 180 ? -4.637 25.212 12.311 1.00 73.00 180 ASP A C 1
ATOM 1452 O O . ASP A 1 180 ? -4.674 23.977 12.236 1.00 73.00 180 ASP A O 1
ATOM 1456 N N . TRP A 1 181 ? -4.566 25.844 13.486 1.00 79.56 181 TRP A N 1
ATOM 1457 C CA . TRP A 1 181 ? -4.481 25.144 14.766 1.00 79.56 181 TRP A CA 1
ATOM 1458 C C . TRP A 1 181 ? -5.766 24.397 15.125 1.00 79.56 181 TRP A C 1
ATOM 1460 O O . TRP A 1 181 ? -5.685 23.296 15.671 1.00 79.56 181 TRP A O 1
ATOM 1470 N N . ARG A 1 182 ? -6.947 24.915 14.759 1.00 81.00 182 ARG A N 1
ATOM 1471 C CA . ARG A 1 182 ? -8.228 24.195 14.894 1.00 81.00 182 ARG A CA 1
ATOM 1472 C C . ARG A 1 182 ? -8.206 22.897 14.101 1.00 81.00 182 ARG A C 1
ATOM 1474 O O . ARG A 1 182 ? -8.556 21.847 14.636 1.00 81.00 182 ARG A O 1
ATOM 1481 N N . ASN A 1 183 ? -7.777 22.950 12.841 1.00 72.81 183 ASN A N 1
ATOM 1482 C CA . ASN A 1 183 ? -7.692 21.765 11.991 1.00 72.81 183 ASN A CA 1
ATOM 1483 C C . ASN A 1 183 ? -6.665 20.759 12.504 1.00 72.81 183 ASN A C 1
ATOM 1485 O O . ASN A 1 183 ? -6.921 19.555 12.481 1.00 72.81 183 ASN A O 1
ATOM 1489 N N . PHE A 1 184 ? -5.512 21.235 12.974 1.00 76.25 184 PHE A N 1
ATOM 1490 C CA . PHE A 1 184 ? -4.520 20.380 13.614 1.00 76.25 184 PHE A CA 1
ATOM 1491 C C . PHE A 1 184 ? -5.097 19.693 14.859 1.00 76.25 184 PHE A C 1
ATOM 1493 O O . PHE A 1 184 ? -5.052 18.468 14.947 1.00 76.25 184 PHE A O 1
ATOM 1500 N N . ALA A 1 185 ? -5.696 20.455 15.779 1.00 78.00 185 ALA A N 1
ATOM 1501 C CA . ALA A 1 185 ? -6.267 19.934 17.017 1.00 78.00 185 ALA A CA 1
ATOM 1502 C C . ALA A 1 185 ? -7.360 18.889 16.744 1.00 78.00 185 ALA A C 1
ATOM 1504 O O . ALA A 1 185 ? -7.320 17.797 17.314 1.00 78.00 185 ALA A O 1
ATOM 1505 N N . ARG A 1 186 ? -8.268 19.171 15.797 1.00 78.50 186 ARG A N 1
ATOM 1506 C CA . ARG A 1 186 ? -9.273 18.200 15.342 1.00 78.50 186 ARG A CA 1
ATOM 1507 C C . ARG A 1 186 ? -8.626 16.927 14.824 1.00 78.50 186 ARG A C 1
ATOM 1509 O O . ARG A 1 186 ? -8.917 15.863 15.342 1.00 78.50 186 ARG A O 1
ATOM 1516 N N . ARG A 1 187 ? -7.664 17.011 13.900 1.00 76.81 187 ARG A N 1
ATOM 1517 C CA . ARG A 1 187 ? -6.964 15.819 13.380 1.00 76.81 187 ARG A CA 1
ATOM 1518 C C . ARG A 1 187 ? -6.218 15.036 14.455 1.00 76.81 187 ARG A C 1
ATOM 1520 O O . ARG A 1 187 ? -5.988 13.842 14.273 1.00 76.81 187 ARG A O 1
ATOM 1527 N N . MET A 1 188 ? -5.786 15.684 15.535 1.00 81.00 188 MET A N 1
ATOM 1528 C CA . MET A 1 188 ? -5.108 15.015 16.643 1.00 81.00 188 MET A CA 1
ATOM 1529 C C . MET A 1 188 ? -6.077 14.220 17.516 1.00 81.00 188 MET A C 1
ATOM 1531 O O . MET A 1 188 ? -5.723 13.109 17.912 1.00 81.00 188 MET A O 1
ATOM 1535 N N . VAL A 1 189 ? -7.275 14.749 17.769 1.00 85.12 189 VAL A N 1
ATOM 1536 C CA . VAL A 1 189 ? -8.241 14.180 18.722 1.00 85.12 189 VAL A CA 1
ATOM 1537 C C . VAL A 1 189 ? -9.345 13.382 18.038 1.00 85.12 189 VAL A C 1
ATOM 1539 O O . VAL A 1 189 ? -9.617 12.264 18.459 1.00 85.12 189 VAL A O 1
ATOM 1542 N N . GLU A 1 190 ? -9.959 13.928 16.993 1.00 88.88 190 GLU A N 1
ATOM 1543 C CA . GLU A 1 190 ? -11.015 13.270 16.227 1.00 88.88 190 GLU A CA 1
ATOM 1544 C C . GLU A 1 190 ? -10.398 12.169 15.363 1.00 88.88 190 GLU A C 1
ATOM 1546 O O . GLU A 1 190 ? -9.513 12.412 14.533 1.00 88.88 190 GLU A O 1
ATOM 1551 N N . LYS A 1 191 ? -10.848 10.938 15.590 1.00 91.12 191 LYS A N 1
ATOM 1552 C CA . LYS A 1 191 ? -10.444 9.745 14.851 1.00 91.12 191 LYS A CA 1
ATOM 1553 C C . LYS A 1 191 ? -11.667 9.048 14.302 1.00 91.12 191 LYS A C 1
ATOM 1555 O O . LYS A 1 191 ? -12.707 9.029 14.946 1.00 91.12 191 LYS A O 1
ATOM 1560 N N . GLU A 1 192 ? -11.512 8.445 13.138 1.00 92.25 192 GLU A N 1
ATOM 1561 C CA . GLU A 1 192 ? -12.549 7.646 12.504 1.00 92.25 192 GLU A CA 1
ATOM 1562 C C . GLU A 1 192 ? -12.196 6.168 12.656 1.00 92.25 192 GLU A C 1
ATOM 1564 O O . GLU A 1 192 ? -11.113 5.738 12.261 1.00 92.25 192 GLU A O 1
ATOM 1569 N N . ILE A 1 193 ? -13.095 5.410 13.278 1.00 95.38 193 ILE A N 1
ATOM 1570 C CA . ILE A 1 193 ? -13.021 3.954 13.366 1.00 95.38 193 ILE A CA 1
ATOM 1571 C C . ILE A 1 193 ? -13.695 3.383 12.120 1.00 95.38 193 ILE A C 1
ATOM 1573 O O . ILE A 1 193 ? -14.857 3.708 11.862 1.00 95.38 193 ILE A O 1
ATOM 1577 N N . ASP A 1 194 ? -13.011 2.492 11.398 1.00 95.56 194 ASP A N 1
ATOM 1578 C CA . ASP A 1 194 ? -13.555 1.864 10.187 1.00 95.56 194 ASP A CA 1
ATOM 1579 C C . ASP A 1 194 ? -14.909 1.187 10.449 1.00 95.56 194 ASP A C 1
ATOM 1581 O O . ASP A 1 194 ? -15.885 1.416 9.726 1.00 95.56 194 ASP A O 1
ATOM 1585 N N . LEU A 1 195 ? -14.976 0.365 11.502 1.00 97.81 195 LEU A N 1
ATOM 1586 C CA . LEU A 1 195 ? -16.173 -0.374 11.883 1.00 97.81 195 LEU A CA 1
ATOM 1587 C C . LEU A 1 195 ? -16.274 -0.553 13.401 1.00 97.81 195 LEU A C 1
ATOM 1589 O O . LEU A 1 195 ? -15.325 -0.964 14.069 1.00 97.81 195 LEU A O 1
ATOM 1593 N N . VAL A 1 196 ? -17.469 -0.315 13.934 1.00 97.94 196 VAL A N 1
ATOM 1594 C CA . VAL A 1 196 ? -17.872 -0.733 15.276 1.00 97.94 196 VAL A CA 1
ATOM 1595 C C . VAL A 1 196 ? -19.004 -1.749 15.159 1.00 97.94 196 VAL A C 1
ATOM 1597 O O . VAL A 1 196 ? -20.017 -1.465 14.523 1.00 97.94 196 VAL A O 1
ATOM 1600 N N . MET A 1 197 ? -18.851 -2.925 15.772 1.00 97.81 197 MET A N 1
ATOM 1601 C CA . MET A 1 197 ? -19.952 -3.887 15.924 1.00 97.81 197 MET A CA 1
ATOM 1602 C C . MET A 1 197 ? -20.535 -3.753 17.325 1.00 97.81 197 MET A C 1
ATOM 1604 O O . MET A 1 197 ? -19.934 -4.211 18.300 1.00 97.81 197 MET A O 1
ATOM 1608 N N . GLU A 1 198 ? -21.697 -3.115 17.426 1.00 96.31 198 GLU A N 1
ATOM 1609 C CA . GLU A 1 198 ? -22.376 -2.892 18.702 1.00 96.31 198 GLU A CA 1
ATOM 1610 C C . GLU A 1 198 ? -23.139 -4.150 19.130 1.00 96.31 198 GLU A C 1
ATOM 1612 O O . GLU A 1 198 ? -23.940 -4.692 18.362 1.00 96.31 198 GLU A O 1
ATOM 1617 N N . ASN A 1 199 ? -22.937 -4.589 20.375 1.00 92.56 199 ASN A N 1
ATOM 1618 C CA . ASN A 1 199 ? -23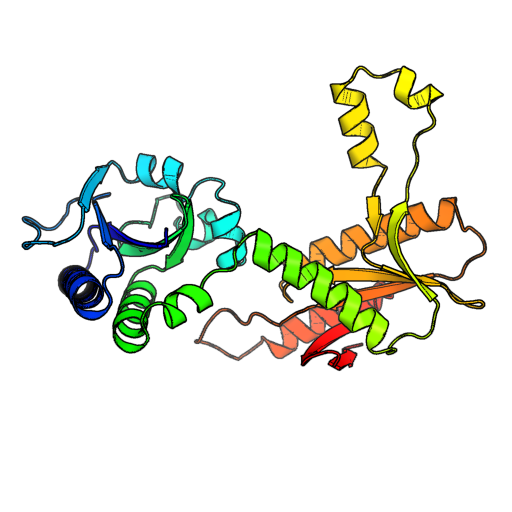.748 -5.641 20.996 1.00 92.56 199 ASN A CA 1
ATOM 1619 C C . ASN A 1 199 ? -24.205 -5.235 22.399 1.00 92.56 199 ASN A C 1
ATOM 1621 O O . ASN A 1 199 ? -23.601 -4.362 23.027 1.00 92.56 199 ASN A O 1
ATOM 1625 N N . PRO A 1 200 ? -25.230 -5.910 22.955 1.00 90.12 200 PRO A N 1
ATOM 1626 C CA . PRO A 1 200 ? -25.618 -5.711 24.348 1.00 90.12 200 PRO A CA 1
ATOM 1627 C C . PRO A 1 200 ? -24.448 -5.906 25.327 1.00 90.12 200 PRO A C 1
ATOM 1629 O O . PRO A 1 200 ? -24.238 -5.062 26.195 1.00 90.12 200 PRO A O 1
ATOM 1632 N N . ASP A 1 201 ? -23.644 -6.957 25.136 1.00 91.44 201 ASP A N 1
ATOM 1633 C CA . ASP A 1 201 ? -22.606 -7.353 26.098 1.00 91.44 201 ASP A CA 1
ATOM 1634 C C . ASP A 1 201 ? -21.267 -6.630 25.922 1.00 91.44 201 ASP A C 1
ATOM 1636 O O . ASP A 1 201 ? -20.577 -6.344 26.906 1.00 91.44 201 ASP A O 1
ATOM 1640 N N . ARG A 1 202 ? -20.850 -6.409 24.671 1.00 95.25 202 ARG A N 1
ATOM 1641 C CA . ARG A 1 202 ? -19.559 -5.805 24.323 1.00 95.25 202 ARG A CA 1
ATOM 1642 C C . ARG A 1 202 ? -19.572 -5.233 22.913 1.00 95.25 202 ARG A C 1
ATOM 1644 O O . ARG A 1 202 ? -20.096 -5.865 22.001 1.00 95.25 202 ARG A O 1
ATOM 1651 N N . ASP A 1 203 ? -18.920 -4.103 22.725 1.00 97.69 203 ASP A N 1
ATOM 1652 C CA . ASP A 1 203 ? -18.748 -3.526 21.398 1.00 97.69 203 ASP A CA 1
ATOM 1653 C C . ASP A 1 203 ? -17.379 -3.937 20.846 1.00 97.69 203 ASP A C 1
ATOM 1655 O O . ASP A 1 203 ? -16.410 -4.093 21.594 1.00 97.69 203 ASP A O 1
ATOM 1659 N N . TRP A 1 204 ? -17.290 -4.150 19.537 1.00 98.25 204 TRP A N 1
ATOM 1660 C CA . TRP A 1 204 ? -16.018 -4.425 18.875 1.00 98.25 204 TRP A CA 1
ATOM 1661 C C . TRP A 1 204 ? -15.571 -3.217 18.080 1.00 98.25 204 TRP A C 1
ATOM 1663 O O . TRP A 1 204 ? -16.319 -2.744 17.232 1.00 98.25 204 TRP A O 1
ATOM 1673 N N . ILE A 1 205 ? -14.344 -2.768 18.318 1.00 98.25 205 ILE A N 1
ATOM 1674 C CA . ILE A 1 205 ? -13.670 -1.749 17.515 1.00 98.25 205 ILE A CA 1
ATOM 1675 C C . ILE A 1 205 ? -12.784 -2.472 16.508 1.00 98.25 205 ILE A C 1
ATOM 1677 O O . ILE A 1 205 ? -11.900 -3.246 16.887 1.00 98.25 205 ILE A O 1
ATOM 1681 N N . ILE A 1 206 ? -13.041 -2.238 15.227 1.00 98.44 206 ILE A N 1
ATOM 1682 C CA . ILE A 1 206 ? -12.404 -2.952 14.127 1.00 98.44 206 ILE A CA 1
ATOM 1683 C C . ILE A 1 206 ? -11.684 -1.945 13.232 1.00 98.44 206 ILE A C 1
ATOM 1685 O O . ILE A 1 206 ? -12.286 -0.981 12.763 1.00 98.44 206 ILE A O 1
ATOM 1689 N N . GLU A 1 207 ? -10.402 -2.205 12.986 1.00 98.00 207 GLU A N 1
ATOM 1690 C CA . GLU A 1 207 ? -9.584 -1.512 11.987 1.00 98.00 207 GLU A CA 1
ATOM 1691 C C . GLU A 1 207 ? -9.295 -2.480 10.837 1.00 98.00 207 GLU A C 1
ATOM 1693 O O . GLU A 1 207 ? -8.942 -3.645 11.058 1.00 98.00 207 GLU A O 1
ATOM 1698 N N . VAL A 1 208 ? -9.410 -1.996 9.604 1.00 95.94 208 VAL A N 1
ATOM 1699 C CA . VAL A 1 208 ? -9.104 -2.757 8.395 1.00 95.94 208 VAL A CA 1
ATOM 1700 C C . VAL A 1 208 ? -7.812 -2.233 7.775 1.00 95.94 208 VAL A C 1
ATOM 1702 O O . VAL A 1 208 ? -7.524 -1.039 7.739 1.00 95.94 208 VAL A O 1
ATOM 1705 N N . LYS A 1 209 ? -6.984 -3.149 7.281 1.00 92.50 209 LYS A N 1
ATOM 1706 C CA . LYS A 1 209 ? -5.751 -2.851 6.562 1.00 92.50 209 LYS A CA 1
ATOM 1707 C C . LYS A 1 209 ? -5.730 -3.571 5.223 1.00 92.50 209 LYS A C 1
ATOM 1709 O O . LYS A 1 209 ? -6.142 -4.730 5.130 1.00 92.50 209 LYS A O 1
ATOM 1714 N N . PRO A 1 210 ? -5.194 -2.927 4.175 1.00 85.88 210 PRO A N 1
ATOM 1715 C CA . PRO A 1 210 ? -5.171 -3.526 2.850 1.00 85.88 210 PRO A CA 1
ATOM 1716 C C . PRO A 1 210 ? -4.257 -4.754 2.799 1.00 85.88 210 PRO A C 1
ATOM 1718 O O . PRO A 1 210 ? -4.526 -5.677 2.042 1.00 85.88 210 PRO A O 1
ATOM 1721 N N . GLU A 1 211 ? -3.182 -4.793 3.591 1.00 86.06 211 GLU A N 1
ATOM 1722 C CA . GLU A 1 211 ? -2.174 -5.854 3.513 1.00 86.06 211 GLU A CA 1
ATOM 1723 C C . GLU A 1 211 ? -1.591 -6.183 4.886 1.00 86.06 211 GLU A C 1
ATOM 1725 O O . GLU A 1 211 ? -1.332 -5.273 5.676 1.00 86.06 211 GLU A O 1
ATOM 1730 N N . PHE A 1 212 ? -1.319 -7.461 5.155 1.00 85.62 212 PHE A N 1
ATOM 1731 C CA . PHE A 1 212 ? -0.519 -7.865 6.310 1.00 85.62 212 PHE A CA 1
ATOM 1732 C C . PHE A 1 212 ? 0.956 -7.522 6.055 1.00 85.62 212 PHE A C 1
ATOM 1734 O O . PHE A 1 212 ? 1.664 -8.257 5.368 1.00 85.62 212 PHE A O 1
ATOM 1741 N N . THR A 1 213 ? 1.411 -6.394 6.598 1.00 83.94 213 THR A N 1
ATOM 1742 C CA . THR A 1 213 ? 2.805 -5.918 6.566 1.00 83.94 213 THR A CA 1
ATOM 1743 C C . THR A 1 213 ? 3.183 -5.364 7.939 1.00 83.94 213 THR A C 1
ATOM 1745 O O . THR A 1 213 ? 2.294 -5.000 8.711 1.00 83.94 213 THR A O 1
ATOM 1748 N N . SER A 1 214 ? 4.478 -5.263 8.260 1.00 83.06 214 SER A N 1
ATOM 1749 C CA . SER A 1 214 ? 4.923 -4.708 9.551 1.00 83.06 214 SER A CA 1
ATOM 1750 C C . SER A 1 214 ? 4.379 -3.296 9.795 1.00 83.06 214 SER A C 1
ATOM 1752 O O . SER A 1 214 ? 3.797 -3.038 10.842 1.00 83.06 214 SER A O 1
ATOM 1754 N N . ASP A 1 215 ? 4.463 -2.418 8.793 1.00 84.75 215 ASP A N 1
ATOM 1755 C CA . ASP A 1 215 ? 3.953 -1.043 8.860 1.00 84.75 215 ASP A CA 1
ATOM 1756 C C . ASP A 1 215 ? 2.436 -0.993 9.119 1.00 84.75 215 ASP A C 1
ATOM 1758 O O . ASP A 1 215 ? 1.970 -0.216 9.954 1.00 84.75 215 ASP A O 1
ATOM 1762 N N . ASN A 1 216 ? 1.652 -1.852 8.460 1.00 90.25 216 ASN A N 1
ATOM 1763 C CA . ASN A 1 216 ? 0.208 -1.907 8.687 1.00 90.25 216 ASN A CA 1
ATOM 1764 C C . ASN A 1 216 ? -0.148 -2.495 10.056 1.00 90.25 216 ASN A C 1
ATOM 1766 O O . ASN A 1 216 ? -1.124 -2.049 10.661 1.00 90.25 216 ASN A O 1
ATOM 1770 N N . VAL A 1 217 ? 0.632 -3.459 10.553 1.00 91.25 217 VAL A N 1
ATOM 1771 C CA . VAL A 1 217 ? 0.459 -4.023 11.897 1.00 91.25 217 VAL A CA 1
ATOM 1772 C C . VAL A 1 217 ? 0.759 -2.970 12.966 1.00 91.25 217 VAL A C 1
ATOM 1774 O O . VAL A 1 217 ? -0.074 -2.750 13.843 1.00 91.25 217 VAL A O 1
ATOM 1777 N N . GLU A 1 218 ? 1.898 -2.281 12.876 1.00 92.88 218 GLU A N 1
ATOM 1778 C CA . GLU A 1 218 ? 2.296 -1.228 13.821 1.00 92.88 218 GLU A CA 1
ATOM 1779 C C . GLU A 1 218 ? 1.275 -0.081 13.849 1.00 92.88 218 GLU A C 1
ATOM 1781 O O . GLU A 1 218 ? 0.828 0.340 14.920 1.00 92.88 218 GLU A O 1
ATOM 1786 N N . LYS A 1 219 ? 0.843 0.388 12.670 1.00 94.25 219 LYS A N 1
ATOM 1787 C CA . LYS A 1 219 ? -0.194 1.424 12.551 1.00 94.25 219 LYS A CA 1
ATOM 1788 C C . LYS A 1 219 ? -1.531 0.963 13.115 1.00 94.25 219 LYS A C 1
ATOM 1790 O O . LYS A 1 219 ? -2.125 1.693 13.904 1.00 94.25 219 LYS A O 1
ATOM 1795 N N . GLY A 1 220 ? -1.980 -0.236 12.741 1.00 96.31 220 GLY A N 1
ATOM 1796 C CA . GLY A 1 220 ? -3.246 -0.802 13.203 1.00 96.31 220 GLY A CA 1
ATOM 1797 C C . GLY A 1 220 ? -3.289 -0.964 14.721 1.00 96.31 220 GLY A C 1
ATOM 1798 O O . GLY A 1 220 ? -4.268 -0.570 15.348 1.00 96.31 220 GLY A O 1
ATOM 1799 N N . LEU A 1 221 ? -2.201 -1.452 15.328 1.00 96.88 221 LEU A N 1
ATOM 1800 C CA . LEU A 1 221 ? -2.046 -1.516 16.783 1.00 96.88 221 LEU A CA 1
ATOM 1801 C C . LEU A 1 221 ? -2.193 -0.125 17.416 1.00 96.88 221 LEU A C 1
ATOM 1803 O O . LEU A 1 221 ? -3.031 0.059 18.298 1.00 96.88 221 LEU A O 1
ATOM 1807 N N . GLY A 1 222 ? -1.416 0.859 16.952 1.00 96.38 222 GLY A N 1
ATOM 1808 C CA . GLY A 1 222 ? -1.454 2.221 17.494 1.00 96.38 222 GLY A CA 1
ATOM 1809 C C . GLY A 1 222 ? -2.830 2.882 17.364 1.00 96.38 222 GLY A C 1
ATOM 1810 O O . GLY A 1 222 ? -3.311 3.502 18.315 1.00 96.38 222 GLY A O 1
ATOM 1811 N N . GLN A 1 223 ? -3.490 2.708 16.217 1.00 96.88 223 GLN A N 1
ATOM 1812 C CA . GLN A 1 223 ? -4.851 3.192 15.984 1.00 96.88 223 GLN A CA 1
ATOM 1813 C C . GLN A 1 223 ? -5.846 2.537 16.939 1.00 96.88 223 GLN A C 1
ATOM 1815 O O . GLN A 1 223 ? -6.538 3.253 17.653 1.00 96.88 223 GLN A O 1
ATOM 1820 N N . LEU A 1 224 ? -5.865 1.204 17.033 1.00 97.94 224 LEU A N 1
ATOM 1821 C CA . LEU A 1 224 ? -6.793 0.482 17.908 1.00 97.94 224 LEU A CA 1
ATOM 1822 C C . LEU A 1 224 ? -6.629 0.858 19.386 1.00 97.94 224 LEU A C 1
ATOM 1824 O O . LEU A 1 224 ? -7.633 0.983 20.087 1.00 97.94 224 LEU A O 1
ATOM 1828 N N . MET A 1 225 ? -5.398 1.083 19.864 1.00 96.56 225 MET A N 1
ATOM 1829 C CA . MET A 1 225 ? -5.167 1.562 21.236 1.00 96.56 225 MET A CA 1
ATOM 1830 C C . MET A 1 225 ? -5.774 2.951 21.461 1.00 96.56 225 MET A C 1
ATOM 1832 O O . MET A 1 225 ? -6.432 3.190 22.475 1.00 96.56 225 MET A O 1
ATOM 1836 N N . LEU A 1 226 ? -5.578 3.869 20.512 1.00 95.44 226 LEU A N 1
ATOM 1837 C CA . LEU A 1 226 ? -6.114 5.223 20.618 1.00 95.44 226 LEU A CA 1
ATOM 1838 C C . LEU A 1 226 ? -7.642 5.238 20.496 1.00 95.44 226 LEU A C 1
ATOM 1840 O O . LEU A 1 226 ? -8.317 5.933 21.253 1.00 95.44 226 LEU A O 1
ATOM 1844 N N . TYR A 1 227 ? -8.187 4.456 19.567 1.00 96.94 227 TYR A N 1
ATOM 1845 C CA . TYR A 1 227 ? -9.622 4.354 19.333 1.00 96.94 227 TYR A CA 1
ATOM 1846 C C . TYR A 1 227 ? -10.336 3.794 20.551 1.00 96.94 227 TYR A C 1
ATOM 1848 O O . TYR A 1 227 ? -11.340 4.362 20.964 1.00 96.94 227 TYR A O 1
ATOM 1856 N N . GLU A 1 228 ? -9.799 2.735 21.164 1.00 96.25 228 GLU A N 1
ATOM 1857 C CA . GLU A 1 228 ? -10.347 2.189 22.403 1.00 96.25 228 GLU A CA 1
ATOM 1858 C C . GLU A 1 228 ? -10.415 3.263 23.489 1.00 96.25 228 GLU A C 1
ATOM 1860 O O . GLU A 1 228 ? -11.476 3.466 24.080 1.00 96.25 228 GLU A O 1
ATOM 1865 N N . TYR A 1 229 ? -9.313 3.976 23.732 1.00 95.38 229 TYR A N 1
ATOM 1866 C CA . TYR A 1 229 ? -9.276 5.023 24.748 1.00 95.38 229 TYR A CA 1
ATOM 1867 C C . TYR A 1 229 ? -10.343 6.100 24.494 1.00 95.38 229 TYR A C 1
ATOM 1869 O O . TYR A 1 229 ? -11.141 6.407 25.380 1.00 95.38 229 TYR A O 1
ATOM 1877 N N . LEU A 1 230 ? -10.406 6.633 23.271 1.00 95.12 230 LEU A N 1
ATOM 1878 C CA . LEU A 1 230 ? -11.357 7.686 22.909 1.00 95.12 230 LEU A CA 1
ATOM 1879 C C . LEU A 1 230 ? -12.813 7.198 22.914 1.00 95.12 230 LEU A C 1
ATOM 1881 O O . LEU A 1 230 ? -13.707 7.935 23.332 1.00 95.12 230 LEU A O 1
ATOM 1885 N N . TYR A 1 231 ? -13.064 5.957 22.496 1.00 95.62 231 TYR A N 1
ATOM 1886 C CA . TYR A 1 231 ? -14.396 5.355 22.516 1.00 95.62 231 TYR A CA 1
ATOM 1887 C C . TYR A 1 231 ? -14.889 5.137 23.953 1.00 95.62 231 TYR A C 1
ATOM 1889 O O . TYR A 1 231 ? -16.058 5.404 24.245 1.00 95.62 231 TYR A O 1
ATOM 1897 N N . ARG A 1 232 ? -14.002 4.732 24.878 1.00 95.31 232 ARG A N 1
ATOM 1898 C CA . ARG A 1 232 ? -14.324 4.563 26.310 1.00 95.31 232 ARG A CA 1
ATOM 1899 C C . ARG A 1 232 ? -14.752 5.859 26.985 1.00 95.31 232 ARG A C 1
ATOM 1901 O O . ARG A 1 232 ? -15.605 5.802 27.862 1.00 95.31 232 ARG A O 1
ATOM 1908 N N . ILE A 1 233 ? -14.213 7.011 26.579 1.00 92.81 233 ILE A N 1
ATOM 1909 C CA . ILE A 1 233 ? -14.621 8.311 27.142 1.00 92.81 233 ILE A CA 1
ATOM 1910 C C . ILE A 1 233 ? -16.129 8.534 26.954 1.00 92.81 233 ILE A C 1
ATOM 1912 O O . ILE A 1 233 ? -16.801 8.988 27.877 1.00 92.81 233 ILE A O 1
ATOM 1916 N N . LYS A 1 234 ? -16.671 8.175 25.782 1.00 90.12 234 LYS A N 1
ATOM 1917 C CA . LYS A 1 234 ? -18.109 8.284 25.488 1.00 90.12 234 LYS A CA 1
ATOM 1918 C C . LYS A 1 234 ? -18.917 7.079 25.982 1.00 90.12 234 LYS A C 1
ATOM 1920 O O . LYS A 1 234 ? -20.105 7.217 26.248 1.00 90.12 234 LYS A O 1
ATOM 1925 N N . ASN A 1 235 ? -18.275 5.920 26.143 1.00 92.69 235 ASN A N 1
ATOM 1926 C CA . ASN A 1 235 ? -18.921 4.651 26.489 1.00 92.69 235 ASN A CA 1
ATOM 1927 C C . ASN A 1 235 ? -18.248 3.960 27.697 1.00 92.69 235 ASN A C 1
ATOM 1929 O O . ASN A 1 235 ? -17.747 2.840 27.568 1.00 92.69 235 ASN A O 1
ATOM 1933 N N . PRO A 1 236 ? -18.225 4.580 28.893 1.00 92.56 236 PRO A N 1
ATOM 1934 C CA . PRO A 1 236 ? -17.366 4.141 30.001 1.00 92.56 236 PRO A CA 1
ATOM 1935 C C . PRO A 1 236 ? -17.731 2.770 30.583 1.00 92.56 236 PRO A C 1
ATOM 1937 O O . PRO A 1 236 ? -16.872 2.085 31.128 1.00 92.56 236 PRO A O 1
ATOM 1940 N N . GLN A 1 237 ? -18.996 2.359 30.467 1.00 92.06 237 GLN A N 1
ATOM 1941 C CA . GLN A 1 237 ? -19.490 1.087 31.009 1.00 92.06 237 GLN A CA 1
ATOM 1942 C C . GLN A 1 237 ? -19.445 -0.062 29.993 1.00 92.06 237 GLN A C 1
ATOM 1944 O O . GLN A 1 237 ? -19.712 -1.212 30.343 1.00 92.06 237 GLN A O 1
ATOM 1949 N N . LYS A 1 238 ? -19.127 0.227 28.725 1.00 92.38 238 LYS A N 1
ATOM 1950 C CA . LYS A 1 238 ? -19.093 -0.790 27.677 1.00 92.38 238 LYS A CA 1
ATOM 1951 C C . LYS A 1 238 ? -17.817 -1.620 27.774 1.00 92.38 238 LYS A C 1
ATOM 1953 O O . LYS A 1 238 ? -16.701 -1.100 27.872 1.00 92.38 238 LYS A O 1
ATOM 1958 N N . LYS A 1 239 ? -17.977 -2.943 27.709 1.00 96.00 239 LYS A N 1
ATOM 1959 C CA . LYS A 1 239 ? -16.859 -3.841 27.409 1.00 96.00 239 LYS A CA 1
ATOM 1960 C C . LYS A 1 239 ? -16.494 -3.656 25.941 1.00 96.00 239 LYS A C 1
ATOM 1962 O O . LYS A 1 239 ? -17.385 -3.546 25.105 1.00 96.00 239 LYS A O 1
ATOM 1967 N N . ILE A 1 240 ? -15.200 -3.614 25.654 1.00 96.81 240 ILE A N 1
ATOM 1968 C CA . ILE A 1 240 ? -14.684 -3.367 24.309 1.00 96.81 240 ILE A CA 1
ATOM 1969 C C . ILE A 1 240 ? -13.721 -4.484 23.952 1.00 96.81 240 ILE A C 1
ATOM 1971 O O . ILE A 1 240 ? -12.841 -4.814 24.745 1.00 96.81 240 ILE A O 1
ATOM 1975 N N . GLU A 1 241 ? -13.894 -5.029 22.758 1.00 97.56 241 GLU A N 1
ATOM 1976 C CA . GLU A 1 241 ? -12.957 -5.933 22.101 1.00 97.56 241 GLU A CA 1
ATOM 1977 C C . GLU A 1 241 ? -12.362 -5.245 20.876 1.00 97.56 241 GLU A C 1
ATOM 1979 O O . GLU A 1 241 ? -12.959 -4.331 20.302 1.00 97.56 241 GLU A O 1
ATOM 1984 N N . LYS A 1 242 ? -11.174 -5.686 20.465 1.00 98.00 242 LYS A N 1
ATOM 1985 C CA . LYS A 1 242 ? -10.457 -5.104 19.329 1.00 98.00 242 LYS A CA 1
ATOM 1986 C C . LYS A 1 242 ? -10.201 -6.152 18.268 1.00 98.00 242 LYS A C 1
ATOM 1988 O O . LYS A 1 242 ? -9.859 -7.298 18.584 1.00 98.00 242 LYS A O 1
ATOM 1993 N N . ALA A 1 243 ? -10.311 -5.733 17.018 1.00 98.00 243 ALA A N 1
ATOM 1994 C CA . ALA A 1 243 ? -9.997 -6.561 15.873 1.00 98.00 243 ALA A CA 1
ATOM 1995 C C . ALA A 1 243 ? -9.200 -5.789 14.818 1.00 98.00 243 ALA A C 1
ATOM 1997 O O . ALA A 1 243 ? -9.497 -4.635 14.517 1.00 98.00 243 ALA A O 1
ATOM 1998 N N . LEU A 1 244 ? -8.200 -6.458 14.248 1.00 97.56 244 LEU A N 1
ATOM 1999 C CA . LEU A 1 244 ? -7.437 -5.979 13.103 1.00 97.56 244 LEU A CA 1
ATOM 2000 C C . LEU A 1 244 ? -7.652 -6.940 11.934 1.00 97.56 244 LEU A C 1
ATOM 2002 O O . LEU A 1 244 ? -7.394 -8.141 12.053 1.00 97.56 244 LEU A O 1
ATOM 2006 N N . VAL A 1 245 ? -8.145 -6.414 10.817 1.00 96.69 245 VAL A N 1
ATOM 2007 C CA . VAL A 1 245 ? -8.541 -7.202 9.644 1.00 96.69 245 VAL A CA 1
ATOM 2008 C C . VAL A 1 245 ? -7.627 -6.878 8.482 1.00 96.69 245 VAL A C 1
ATOM 2010 O O . VAL A 1 245 ? -7.449 -5.715 8.141 1.00 96.69 245 VAL A O 1
ATOM 2013 N N . PHE A 1 246 ? -7.087 -7.897 7.828 1.00 92.44 246 PHE A N 1
ATOM 2014 C CA . PHE A 1 246 ? -6.227 -7.731 6.664 1.00 92.44 246 PHE A CA 1
ATOM 2015 C C . PHE A 1 246 ? -6.911 -8.239 5.394 1.00 92.44 246 PHE A C 1
ATOM 2017 O O . PHE A 1 246 ? -7.414 -9.364 5.360 1.00 92.44 246 PHE A O 1
ATOM 2024 N N . ALA A 1 247 ? -6.910 -7.426 4.334 1.00 88.00 247 ALA A N 1
ATOM 2025 C CA . ALA A 1 247 ? -7.546 -7.784 3.065 1.00 88.00 247 ALA A CA 1
ATOM 2026 C C . ALA A 1 247 ? -6.744 -8.806 2.240 1.00 88.00 247 ALA A C 1
ATOM 2028 O O . ALA A 1 247 ? -7.334 -9.559 1.467 1.00 88.00 247 ALA A O 1
ATOM 2029 N N . LYS A 1 248 ? -5.415 -8.834 2.387 1.00 81.75 248 LYS A N 1
ATOM 2030 C CA . LYS A 1 248 ? -4.522 -9.845 1.798 1.00 81.75 248 LYS A CA 1
ATOM 2031 C C . LYS A 1 248 ? -3.213 -9.950 2.582 1.00 81.75 248 LYS A C 1
ATOM 2033 O O . LYS A 1 248 ? -2.860 -9.053 3.347 1.00 81.75 248 LYS A O 1
ATOM 2038 N N . VAL A 1 249 ? -2.462 -11.024 2.358 1.00 70.50 249 VAL A N 1
ATOM 2039 C CA . VAL A 1 249 ? -1.060 -11.137 2.791 1.00 70.50 249 VAL A CA 1
ATOM 2040 C C . VAL A 1 249 ? -0.1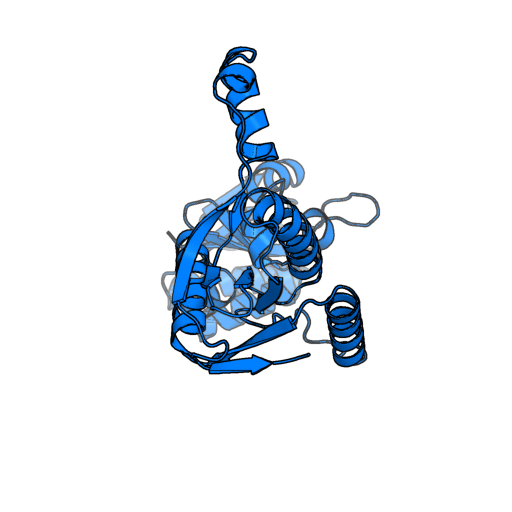83 -10.823 1.591 1.00 70.50 249 VAL A C 1
ATOM 2042 O O . VAL A 1 249 ? -0.300 -11.479 0.557 1.00 70.50 249 VAL A O 1
ATOM 2045 N N . LYS A 1 250 ? 0.697 -9.827 1.709 1.00 63.47 250 LYS A N 1
ATOM 2046 C CA . LYS A 1 250 ? 1.711 -9.575 0.686 1.00 63.47 250 LYS A CA 1
ATOM 2047 C C . LYS A 1 250 ? 3.024 -10.189 1.144 1.00 63.47 250 LYS A C 1
ATOM 2049 O O . LYS A 1 250 ? 3.694 -9.663 2.024 1.00 63.47 250 LYS A O 1
ATOM 2054 N N . ILE A 1 251 ? 3.383 -11.311 0.533 1.00 55.09 251 ILE A N 1
ATOM 2055 C CA . ILE A 1 251 ? 4.696 -11.925 0.711 1.00 55.09 251 ILE A CA 1
ATOM 2056 C C . ILE A 1 251 ? 5.605 -11.335 -0.369 1.00 55.09 251 ILE A C 1
ATOM 2058 O O . ILE A 1 251 ? 5.557 -11.753 -1.524 1.00 55.09 251 ILE A O 1
ATOM 2062 N N . THR A 1 252 ? 6.399 -10.322 -0.029 1.00 45.91 252 THR A N 1
ATOM 2063 C CA . THR A 1 252 ? 7.444 -9.819 -0.928 1.00 45.91 252 THR A CA 1
ATOM 2064 C C . THR A 1 252 ? 8.651 -10.770 -0.892 1.00 45.91 252 THR A C 1
ATOM 2066 O O . THR A 1 252 ? 9.146 -11.120 0.176 1.00 45.91 252 THR A O 1
ATOM 2069 N N . GLY A 1 253 ? 9.114 -11.219 -2.066 1.00 45.75 253 GLY A N 1
ATOM 2070 C CA . GLY A 1 253 ? 10.351 -11.995 -2.237 1.00 45.75 253 GLY A CA 1
ATOM 2071 C C . GLY A 1 253 ? 10.155 -13.481 -2.575 1.00 45.75 253 GLY A C 1
ATOM 2072 O O . GLY A 1 253 ? 9.707 -14.278 -1.750 1.00 45.75 253 GLY A O 1
ATOM 2073 N N . THR A 1 254 ? 10.578 -13.864 -3.784 1.00 39.00 254 THR A N 1
ATOM 2074 C CA . THR A 1 254 ? 10.642 -15.247 -4.306 1.00 39.00 254 THR A CA 1
ATOM 2075 C C . THR A 1 254 ? 11.896 -16.016 -3.866 1.00 39.00 254 THR A C 1
ATOM 2077 O O . THR A 1 254 ? 12.181 -17.090 -4.392 1.00 39.00 254 THR A O 1
ATOM 2080 N N . LYS A 1 255 ? 12.672 -15.510 -2.898 1.00 39.12 255 LYS A N 1
ATOM 2081 C CA . LYS A 1 255 ? 13.858 -16.200 -2.373 1.00 39.12 255 LYS A CA 1
ATOM 2082 C C . LYS A 1 255 ? 13.866 -16.166 -0.844 1.00 39.12 255 LYS A C 1
ATOM 2084 O O . LYS A 1 255 ? 13.895 -15.091 -0.260 1.00 39.12 255 LYS A O 1
ATOM 2089 N N . PHE A 1 256 ? 13.887 -17.366 -0.256 1.00 37.31 256 PHE A N 1
ATOM 2090 C CA . PHE A 1 256 ? 13.899 -17.724 1.172 1.00 37.31 256 PHE A CA 1
ATOM 2091 C C . PHE A 1 256 ? 12.532 -17.699 1.888 1.00 37.31 256 PHE A C 1
ATOM 2093 O O . PHE A 1 256 ? 12.085 -16.683 2.407 1.00 37.31 256 PHE A O 1
ATOM 2100 N N . ASP A 1 257 ? 11.891 -18.873 1.954 1.00 43.78 257 ASP A N 1
ATOM 2101 C CA . ASP A 1 257 ? 10.696 -19.154 2.775 1.00 43.78 257 ASP A CA 1
ATOM 2102 C C . ASP A 1 257 ? 11.009 -19.479 4.247 1.00 43.78 257 ASP A C 1
ATOM 2104 O O . ASP A 1 257 ? 10.103 -19.628 5.065 1.00 43.78 257 ASP A O 1
ATOM 2108 N N . TYR A 1 258 ? 12.286 -19.538 4.628 1.00 38.16 258 TYR A N 1
ATOM 2109 C CA . TYR A 1 258 ? 12.673 -19.762 6.019 1.00 38.16 258 TYR A CA 1
ATOM 2110 C C . TYR A 1 258 ? 12.402 -18.510 6.871 1.00 38.16 258 TYR A C 1
ATOM 2112 O O . TYR A 1 258 ? 12.986 -17.455 6.638 1.00 38.16 258 TYR A O 1
ATOM 2120 N N . GLY A 1 259 ? 11.525 -18.634 7.876 1.00 52.97 259 GLY A N 1
ATOM 2121 C CA . GLY A 1 259 ? 11.272 -17.605 8.898 1.00 52.97 259 GLY A CA 1
ATOM 2122 C C . GLY A 1 259 ? 10.042 -16.714 8.676 1.00 52.97 259 GLY A C 1
ATOM 2123 O O . GLY A 1 259 ? 9.714 -15.916 9.555 1.00 52.97 259 GLY A O 1
ATOM 2124 N N . LYS A 1 260 ? 9.322 -16.859 7.553 1.00 63.69 260 LYS A N 1
ATOM 2125 C CA . LYS A 1 260 ? 8.076 -16.111 7.284 1.00 63.69 260 LYS A CA 1
ATOM 2126 C C . LYS A 1 260 ? 6.945 -16.509 8.236 1.00 63.69 260 LYS A C 1
ATOM 2128 O O . LYS A 1 260 ? 6.289 -15.634 8.793 1.00 63.69 260 LYS A O 1
ATOM 2133 N N . GLU A 1 261 ? 6.760 -17.809 8.464 1.00 68.75 261 GLU A N 1
ATOM 2134 C CA . GLU A 1 261 ? 5.762 -18.328 9.412 1.00 68.75 261 GLU A CA 1
ATOM 2135 C C . GLU A 1 261 ? 6.067 -17.908 10.850 1.00 68.75 261 GLU A C 1
ATOM 2137 O O . GLU A 1 261 ? 5.174 -17.469 11.567 1.00 68.75 261 GLU A O 1
ATOM 2142 N N . GLU A 1 262 ? 7.338 -17.972 11.249 1.00 77.31 262 GLU A N 1
ATOM 2143 C CA . GLU A 1 262 ? 7.777 -17.583 12.591 1.00 77.31 262 GLU A CA 1
ATOM 2144 C C . GLU A 1 262 ? 7.592 -16.077 12.826 1.00 77.31 262 GLU A C 1
ATOM 2146 O O . GLU A 1 262 ? 7.057 -15.665 13.851 1.00 77.31 262 GLU A O 1
ATOM 2151 N N . SER A 1 263 ? 7.940 -15.245 11.839 1.00 76.56 263 SER A N 1
ATOM 2152 C CA . SER A 1 263 ? 7.730 -13.793 11.910 1.00 76.56 263 SER A CA 1
ATOM 2153 C C . SER A 1 263 ? 6.239 -13.443 11.977 1.00 76.56 263 SER A C 1
ATOM 2155 O O . SER A 1 263 ? 5.828 -12.609 12.781 1.00 76.56 263 SER A O 1
ATOM 2157 N N . LEU A 1 264 ? 5.407 -14.107 11.164 1.00 79.06 264 LEU A N 1
ATOM 2158 C CA . LEU A 1 264 ? 3.953 -13.949 11.196 1.00 79.06 264 LEU A CA 1
ATOM 2159 C C . LEU A 1 264 ? 3.391 -14.334 12.571 1.00 79.06 264 LEU A C 1
ATOM 2161 O O . LEU A 1 264 ? 2.601 -13.587 13.148 1.00 79.06 264 LEU A O 1
ATOM 2165 N N . LYS A 1 265 ? 3.837 -15.471 13.110 1.00 84.75 265 LYS A N 1
ATOM 2166 C CA . LYS A 1 265 ? 3.435 -15.978 14.420 1.00 84.75 265 LYS A CA 1
ATOM 2167 C C . LYS A 1 265 ? 3.799 -15.004 15.538 1.00 84.75 265 LYS A C 1
ATOM 2169 O O . LYS A 1 265 ? 2.921 -14.662 16.322 1.00 84.75 265 LYS A O 1
ATOM 2174 N N . GLN A 1 266 ? 5.027 -14.485 15.563 1.00 89.06 266 GLN A N 1
ATOM 2175 C CA . GLN A 1 266 ? 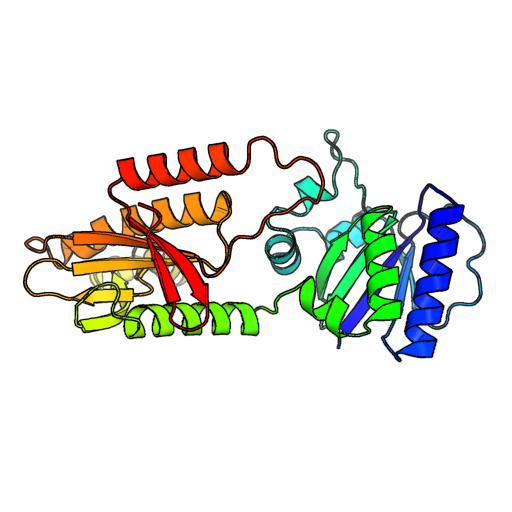5.450 -13.500 16.566 1.00 89.06 266 GLN A CA 1
ATOM 2176 C C . GLN A 1 266 ? 4.615 -12.217 16.505 1.00 89.06 266 GLN A C 1
ATOM 2178 O O . GLN A 1 266 ? 4.201 -11.702 17.543 1.00 89.06 266 GLN A O 1
ATOM 2183 N N . MET A 1 267 ? 4.298 -11.716 15.306 1.00 89.50 267 MET A N 1
ATOM 2184 C CA . MET A 1 267 ? 3.444 -10.530 15.168 1.00 89.50 267 MET A CA 1
ATOM 2185 C C . MET A 1 267 ? 2.001 -10.796 15.623 1.00 89.50 267 MET A C 1
ATOM 2187 O O . MET A 1 267 ? 1.395 -9.943 16.272 1.00 89.50 267 MET A O 1
ATOM 2191 N N . ILE A 1 268 ? 1.448 -11.976 15.326 1.00 89.81 268 ILE A N 1
ATOM 2192 C CA . ILE A 1 268 ? 0.120 -12.386 15.808 1.00 89.81 268 ILE A CA 1
ATOM 2193 C C . ILE A 1 268 ? 0.117 -12.528 17.335 1.00 89.81 268 ILE A C 1
ATOM 2195 O O . ILE A 1 268 ? -0.824 -12.075 17.988 1.00 89.81 268 ILE A O 1
ATOM 2199 N N . GLU A 1 269 ? 1.159 -13.120 17.919 1.00 91.88 269 GLU A N 1
ATOM 2200 C CA . GLU A 1 269 ? 1.319 -13.245 19.370 1.00 91.88 269 GLU A CA 1
ATOM 2201 C C . GLU A 1 269 ? 1.440 -11.874 20.046 1.00 91.88 269 GLU A C 1
ATOM 2203 O O . GLU A 1 269 ? 0.788 -11.640 21.065 1.00 91.88 269 GLU A O 1
ATOM 2208 N N . ALA A 1 270 ? 2.179 -10.935 19.450 1.00 93.00 270 ALA A N 1
ATOM 2209 C CA . ALA A 1 270 ? 2.266 -9.561 19.934 1.00 93.00 270 ALA A CA 1
ATOM 2210 C C . ALA A 1 270 ? 0.896 -8.859 19.913 1.00 93.00 270 ALA A C 1
ATOM 2212 O O . ALA A 1 270 ? 0.495 -8.253 20.904 1.00 93.00 270 ALA A O 1
ATOM 2213 N N . LEU A 1 271 ? 0.130 -8.975 18.823 1.00 95.00 271 LEU A N 1
ATOM 2214 C CA . LEU A 1 271 ? -1.229 -8.420 18.748 1.00 95.00 271 LEU A CA 1
ATOM 2215 C C . LEU A 1 271 ? -2.164 -9.064 19.783 1.00 95.00 271 LEU A C 1
ATOM 2217 O O . LEU A 1 271 ? -2.912 -8.362 20.468 1.00 95.00 271 LEU A O 1
ATOM 2221 N N . ARG A 1 272 ? -2.067 -10.386 19.964 1.00 93.94 272 ARG A N 1
ATOM 2222 C CA . ARG A 1 272 ? -2.826 -11.129 20.977 1.00 93.94 272 ARG A CA 1
ATOM 2223 C C . ARG A 1 272 ? -2.490 -10.671 22.396 1.00 93.94 272 ARG A C 1
ATOM 2225 O O . ARG A 1 272 ? -3.404 -10.542 23.205 1.00 93.94 272 ARG A O 1
ATOM 2232 N N . TYR A 1 273 ? -1.220 -10.388 22.692 1.00 95.12 273 TYR A N 1
ATOM 2233 C CA . TYR A 1 273 ? -0.793 -9.844 23.986 1.00 95.12 273 TYR A CA 1
ATOM 2234 C C . TYR A 1 273 ? -1.519 -8.529 24.327 1.00 95.12 273 TYR A C 1
ATOM 2236 O O . TYR A 1 273 ? -1.906 -8.318 25.473 1.00 95.12 273 TYR A O 1
ATOM 2244 N N . TYR A 1 274 ? -1.800 -7.687 23.326 1.00 95.25 274 TYR A N 1
ATOM 2245 C CA . TYR A 1 274 ? -2.592 -6.457 23.482 1.00 95.25 274 TYR A CA 1
ATOM 2246 C C . TYR A 1 274 ? -4.118 -6.660 23.379 1.00 95.25 274 TYR A C 1
ATOM 2248 O O . TYR A 1 274 ? -4.877 -5.685 23.312 1.00 95.25 274 TYR A O 1
ATOM 2256 N N . GLY A 1 275 ? -4.589 -7.912 23.370 1.00 95.75 275 GLY A N 1
ATOM 2257 C CA . GLY A 1 275 ? -6.008 -8.257 23.266 1.00 95.75 275 GLY A CA 1
ATOM 2258 C C . GLY A 1 275 ? -6.617 -7.925 21.903 1.00 95.75 275 GLY A C 1
ATOM 2259 O O . GLY A 1 275 ? -7.796 -7.589 21.825 1.00 95.75 275 GLY A O 1
ATOM 2260 N N . ILE A 1 276 ? -5.816 -7.947 20.833 1.00 97.56 276 ILE A N 1
ATOM 2261 C CA . ILE A 1 276 ? -6.288 -7.704 19.467 1.00 97.56 276 ILE A CA 1
ATOM 2262 C C . ILE A 1 276 ? -6.508 -9.042 18.772 1.00 97.56 276 ILE A C 1
ATOM 2264 O O . ILE A 1 276 ? -5.595 -9.857 18.642 1.00 97.56 276 ILE A O 1
ATOM 2268 N N . ASN A 1 277 ? -7.732 -9.243 18.292 1.00 97.44 277 ASN A N 1
ATOM 2269 C CA . ASN A 1 277 ? -8.092 -10.386 17.469 1.00 97.44 277 ASN A CA 1
ATOM 2270 C C . ASN A 1 277 ? -7.685 -10.106 16.022 1.00 97.44 277 ASN A C 1
ATOM 2272 O O . ASN A 1 277 ? -7.979 -9.036 15.492 1.00 97.44 277 ASN A O 1
ATOM 2276 N N . VAL A 1 278 ? -7.024 -11.057 15.371 1.00 95.88 278 VAL A N 1
ATOM 2277 C CA . VAL A 1 278 ? -6.523 -10.853 14.007 1.00 95.88 278 VAL A CA 1
ATOM 2278 C C . VAL A 1 278 ? -7.319 -11.688 13.027 1.00 95.88 278 VAL A C 1
ATOM 2280 O O . VAL A 1 278 ? -7.505 -12.891 13.229 1.00 95.88 278 VAL A O 1
ATOM 2283 N N . TRP A 1 279 ? -7.746 -11.050 11.943 1.00 95.81 279 TRP A N 1
ATOM 2284 C CA . TRP A 1 279 ? -8.488 -11.689 10.872 1.00 95.81 279 TRP A CA 1
ATOM 2285 C C . TRP A 1 279 ? -7.858 -11.449 9.511 1.00 95.81 279 TRP A C 1
ATOM 2287 O O . TRP A 1 279 ? -7.351 -10.367 9.221 1.00 95.81 279 TRP A O 1
ATOM 2297 N N . LEU A 1 280 ? -7.922 -12.469 8.662 1.00 91.69 280 LEU A N 1
ATOM 2298 C CA . LEU A 1 280 ? -7.422 -12.424 7.297 1.00 91.69 280 LEU A CA 1
ATOM 2299 C C . LEU A 1 280 ? -8.526 -12.806 6.316 1.00 91.69 280 LEU A C 1
ATOM 2301 O O . LEU A 1 280 ? -9.155 -13.855 6.461 1.00 91.69 280 LEU A O 1
ATOM 2305 N N . ARG A 1 281 ? -8.733 -11.972 5.298 1.00 89.69 281 ARG A N 1
ATOM 2306 C CA . ARG A 1 281 ? -9.617 -12.278 4.172 1.00 89.69 281 ARG A CA 1
ATOM 2307 C C . ARG A 1 281 ? -8.979 -13.338 3.271 1.00 89.69 281 ARG A C 1
ATOM 2309 O O . ARG A 1 281 ? -7.825 -13.203 2.875 1.00 89.69 281 ARG A O 1
ATOM 2316 N N . TYR A 1 282 ? -9.740 -14.372 2.928 1.00 80.38 282 TYR A N 1
ATOM 2317 C CA . TYR A 1 282 ? -9.297 -15.494 2.078 1.00 80.38 282 TYR A CA 1
ATOM 2318 C C . TYR A 1 282 ? -10.212 -15.725 0.861 1.00 80.38 282 TYR A C 1
ATOM 2320 O O . TYR A 1 282 ? -9.989 -16.614 0.048 1.00 80.38 282 TYR A O 1
ATOM 2328 N N . GLY A 1 283 ? -11.242 -14.900 0.703 1.00 69.88 283 GLY A N 1
ATOM 2329 C CA . GLY A 1 283 ? -12.188 -14.943 -0.405 1.00 69.88 283 GLY A CA 1
ATOM 2330 C C . GLY A 1 283 ? -13.233 -13.848 -0.233 1.00 69.88 283 GLY A C 1
ATOM 2331 O O . GLY A 1 283 ? -13.166 -13.070 0.723 1.00 69.88 283 GLY A O 1
ATOM 2332 N N . GLU A 1 284 ? -14.210 -13.777 -1.135 1.00 74.88 284 GLU A N 1
ATOM 2333 C CA . GLU A 1 284 ? -15.333 -12.854 -0.954 1.00 74.88 284 GLU A CA 1
ATOM 2334 C C . GLU A 1 284 ? -16.139 -13.261 0.282 1.00 74.88 284 GLU A C 1
ATOM 2336 O O . GLU A 1 284 ? -16.618 -14.392 0.371 1.00 74.88 284 GLU A O 1
ATOM 2341 N N . LYS A 1 285 ? -16.255 -12.345 1.254 1.00 79.75 285 LYS A N 1
ATOM 2342 C CA . LYS A 1 285 ? -16.974 -12.564 2.526 1.00 79.75 285 LYS A CA 1
ATOM 2343 C C . LYS A 1 285 ? -16.458 -13.739 3.373 1.00 79.75 285 LYS A C 1
ATOM 2345 O O . LYS A 1 285 ? -17.167 -14.221 4.253 1.00 79.75 285 LYS A O 1
ATOM 2350 N N . GLN A 1 286 ? -15.228 -14.199 3.142 1.00 86.38 286 GLN A N 1
ATOM 2351 C CA . GLN A 1 286 ? -14.608 -15.280 3.914 1.00 86.38 286 GLN A CA 1
ATOM 2352 C C . GLN A 1 286 ? -13.399 -14.763 4.688 1.00 86.38 286 GLN A C 1
ATOM 2354 O O . GLN A 1 286 ? -12.436 -14.267 4.095 1.00 86.38 286 GLN A O 1
ATOM 2359 N N . PHE A 1 287 ? -13.440 -14.921 6.013 1.00 92.44 287 PHE A N 1
ATOM 2360 C CA . PHE A 1 287 ? -12.414 -14.427 6.926 1.00 92.44 287 PHE A CA 1
ATOM 2361 C C . PHE A 1 287 ? -11.981 -15.513 7.908 1.00 92.44 287 PHE A C 1
ATOM 2363 O O . PHE A 1 287 ? -12.811 -16.147 8.556 1.00 92.44 287 PHE A O 1
ATOM 2370 N N . TYR A 1 288 ? -10.669 -15.693 8.043 1.00 90.88 288 TYR A N 1
ATOM 2371 C CA . TYR A 1 288 ? -10.063 -16.642 8.973 1.00 90.88 288 TYR A CA 1
ATOM 2372 C C . TYR A 1 288 ? -9.500 -15.918 10.181 1.00 90.88 288 TYR A C 1
ATOM 2374 O O . TYR A 1 288 ? -8.769 -14.934 10.042 1.00 90.88 288 TYR A O 1
ATOM 2382 N N . LYS A 1 289 ? -9.841 -16.412 11.373 1.00 92.56 289 LYS A N 1
ATOM 2383 C CA . LYS A 1 289 ? -9.278 -15.917 12.630 1.00 92.56 289 LYS A CA 1
ATOM 2384 C C . LYS A 1 289 ? -7.898 -16.520 12.834 1.00 92.56 289 LYS A C 1
ATOM 2386 O O . LYS A 1 289 ? -7.758 -17.736 12.841 1.00 92.56 289 LYS A O 1
ATOM 2391 N N . LEU A 1 290 ? -6.896 -15.662 12.989 1.00 86.31 290 LEU A N 1
ATOM 2392 C CA . LEU A 1 290 ? -5.508 -16.066 13.221 1.00 86.31 290 LEU A CA 1
ATOM 2393 C C . LEU A 1 290 ? -5.155 -16.131 14.717 1.00 86.31 290 LEU A C 1
ATOM 2395 O O . LEU A 1 290 ? -4.111 -16.664 15.088 1.00 86.31 290 LEU A O 1
ATOM 2399 N N . THR A 1 291 ? -6.013 -15.578 15.579 1.00 79.31 291 THR A N 1
ATOM 2400 C CA . THR A 1 291 ? -5.848 -15.552 17.043 1.00 79.31 291 THR A CA 1
ATOM 2401 C C . THR A 1 291 ? -6.809 -16.466 17.771 1.00 79.31 291 THR A C 1
ATOM 2403 O O . THR A 1 291 ? -8.028 -16.333 17.513 1.00 79.31 291 THR A O 1
#

pLDDT: mean 88.33, std 11.03, range [37.31, 98.44]